Protein AF-0000000074547711 (afdb_homodimer)

Sequence (198 aa):
MSTSCTCIGCISPLQRCLSTQTDGEVRIANILREKFPSASSLKVTDISGGCGAMYEIHIESSEFQGKKTVQQHQLVNQALKEEIQGMHGLRIFTGVPDQMSTSCTCIGCISPLQRCLSTQTDGEVRIANILREKFPSASSLKVTDISGGCGAMYEIHIESSEFQGKKTVQQHQLVNQALKEEIQGMHGLRIFTGVPDQ

Solvent-accessible surface area (backbone atoms only — not comparable to full-atom values): 11719 Å² total; per-residue (Å²): 137,85,83,75,77,73,74,71,70,72,73,70,72,76,74,57,75,74,73,52,78,40,74,55,36,55,50,51,46,52,51,48,45,68,74,40,70,64,42,78,41,79,45,59,41,58,74,57,80,60,38,58,44,23,37,38,36,40,39,19,20,63,83,39,57,97,52,53,71,68,56,43,46,49,54,52,49,53,61,45,38,70,52,44,36,70,68,52,46,75,44,77,42,78,41,54,57,80,122,136,86,83,76,77,74,75,74,70,72,72,71,72,78,74,60,74,75,72,53,79,38,73,56,35,55,50,51,48,51,50,47,46,69,73,39,73,64,41,78,41,79,46,57,41,60,73,56,80,61,37,59,45,23,37,36,36,41,39,20,20,62,80,40,58,96,51,53,72,68,56,43,48,48,52,54,48,54,59,44,39,72,50,45,37,71,66,50,44,76,45,77,42,75,44,54,59,80,123

Radius of gyration: 23.69 Å; Cα contacts (8 Å, |Δi|>4): 302; chains: 2; bounding box: 40×65×76 Å

pLDDT: mean 76.66, std 22.73, range [27.42, 96.44]

Secondary structure (DSSP, 8-state):
----------------------HHHHHHHHHHHHH-TTEEEEEEEE-SSSSSSEEEEEEEEGGGTT--HHHHHHHHHHHHHHHHTTTSEEEEEEE----/----------------------HHHHHHHHHHHHH-TTEEEEEEEE-SSSSSSEEEEEEEEGGGTT--HHHHHHHHHHHHHHHHTTTSEEEEEEE----

Foldseek 3Di:
DDPPPPPPVVPPPPVQVPLPPAPLQVQLQVLCCVLAVQWPDWGKHDPPSRPNPDIDIDIHGPVCPPPDPVVVVVSSCVSCVVRVVPVDDDDDDDDDPPD/DDPPPPPPVVPPPPVQVPLPPAPLQVQLQVLCCVLAVQWPDWGKHDPPSRPNPDIDIDIHGPVCPPPDPVVVVVSSCVSCVVRVVPVDDDDDDDDDPPD

Structure (mmCIF, N/CA/C/O backbone):
data_AF-0000000074547711-model_v1
#
loop_
_entity.id
_entity.type
_entity.pdbx_description
1 polymer 'BolA-like protein 3'
#
loop_
_atom_site.group_PDB
_atom_site.id
_atom_site.type_symbol
_atom_site.label_atom_id
_atom_site.label_alt_id
_atom_site.label_comp_id
_atom_site.label_asym_id
_atom_site.label_entity_id
_atom_site.label_seq_id
_atom_site.pdbx_PDB_ins_code
_atom_site.Cartn_x
_atom_site.Cartn_y
_atom_site.Cartn_z
_atom_site.occupancy
_atom_site.B_iso_or_equiv
_atom_site.auth_seq_id
_atom_site.auth_comp_id
_atom_site.auth_asym_id
_atom_site.auth_atom_id
_atom_site.pdbx_PDB_model_num
ATOM 1 N N . MET A 1 1 ? -24.547 33.812 -49.406 1 27.58 1 MET A N 1
ATOM 2 C CA . MET A 1 1 ? -25.062 33.406 -48.094 1 27.58 1 MET A CA 1
ATOM 3 C C . MET A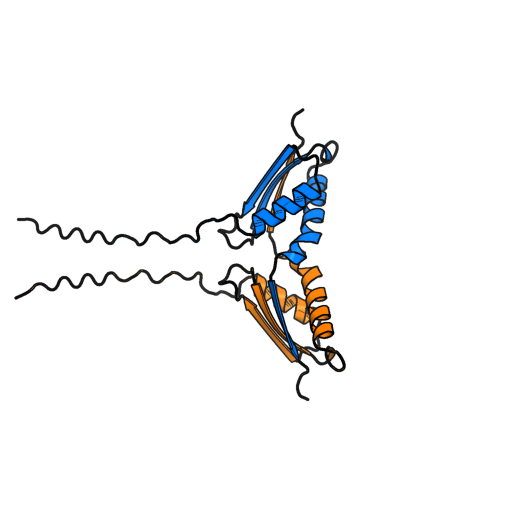 1 1 ? -24.297 32.188 -47.562 1 27.58 1 MET A C 1
ATOM 5 O O . MET A 1 1 ? -24.078 31.219 -48.25 1 27.58 1 MET A O 1
ATOM 9 N N . SER A 1 2 ? -23.375 32.531 -46.5 1 28.45 2 SER A N 1
ATOM 10 C CA . SER A 1 2 ? -22.188 32.031 -45.812 1 28.45 2 SER A CA 1
ATOM 11 C C . SER A 1 2 ? -22.531 30.844 -44.906 1 28.45 2 SER A C 1
ATOM 13 O O . SER A 1 2 ? -23.406 30.922 -44.062 1 28.45 2 SER A O 1
ATOM 15 N N . THR A 1 3 ? -22.656 29.641 -45.531 1 32.41 3 THR A N 1
ATOM 16 C CA . THR A 1 3 ? -22.969 28.328 -44.969 1 32.41 3 THR A CA 1
ATOM 17 C C . THR A 1 3 ? -21.938 27.938 -43.906 1 32.41 3 THR A C 1
ATOM 19 O O . THR A 1 3 ? -20.781 27.672 -44.219 1 32.41 3 THR A O 1
ATOM 22 N N . SER A 1 4 ? -21.938 28.766 -42.656 1 28.64 4 SER A N 1
ATOM 23 C CA . SER A 1 4 ? -21.031 28.672 -41.531 1 28.64 4 SER A CA 1
ATOM 24 C C . SER A 1 4 ? -21.156 27.312 -40.844 1 28.64 4 SER A C 1
ATOM 26 O O . SER A 1 4 ? -22.25 26.922 -40.438 1 28.64 4 SER A O 1
ATOM 28 N N . CYS A 1 5 ? -20.688 26.266 -41.531 1 32.41 5 CYS A N 1
ATOM 29 C CA . CYS A 1 5 ? -20.734 24.922 -40.969 1 32.41 5 CYS A CA 1
ATOM 30 C C . CYS A 1 5 ? -20.031 24.859 -39.625 1 32.41 5 CYS A C 1
ATOM 32 O O . CYS A 1 5 ? -18.828 25.125 -39.531 1 32.41 5 CYS A O 1
ATOM 34 N N . THR A 1 6 ? -20.547 25.531 -38.594 1 28.58 6 THR A N 1
ATOM 35 C CA . THR A 1 6 ? -19.953 25.547 -37.25 1 28.58 6 THR A CA 1
ATOM 36 C C . THR A 1 6 ? -19.859 24.141 -36.688 1 28.58 6 THR A C 1
ATOM 38 O O . THR A 1 6 ? -20.875 23.484 -36.469 1 28.58 6 THR A O 1
ATOM 41 N N . CYS A 1 7 ? -19.047 23.266 -37.375 1 29.86 7 CYS A N 1
ATOM 42 C CA . CYS A 1 7 ? -18.844 21.938 -36.812 1 29.86 7 CYS A CA 1
ATOM 43 C C . CYS A 1 7 ? -18.453 22.031 -35.344 1 29.86 7 CYS A C 1
ATOM 45 O O . CYS A 1 7 ? -17.453 22.641 -35 1 29.86 7 CYS A O 1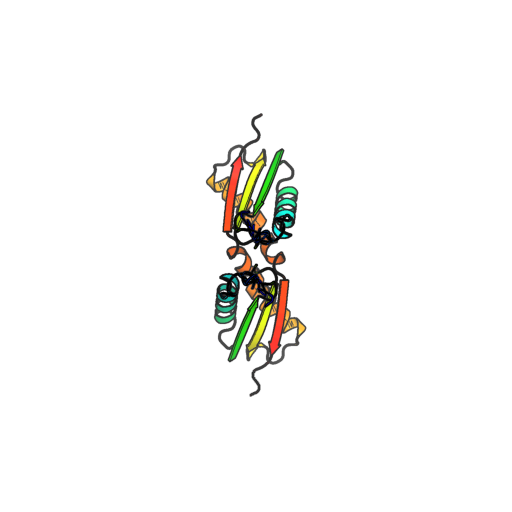
ATOM 47 N N . ILE A 1 8 ? -19.328 22.453 -34.469 1 36.5 8 ILE A N 1
ATOM 48 C CA . ILE A 1 8 ? -19.094 22.516 -33.031 1 36.5 8 ILE A CA 1
ATOM 49 C C . ILE A 1 8 ? -18.578 21.172 -32.531 1 36.5 8 ILE A C 1
ATOM 51 O O . ILE A 1 8 ? -19.297 20.172 -32.562 1 36.5 8 ILE A O 1
ATOM 55 N N . GLY A 1 9 ? -17.547 20.641 -33.156 1 33.72 9 GLY A N 1
ATOM 56 C CA . GLY A 1 9 ? -17.016 19.391 -32.594 1 33.72 9 GLY A CA 1
ATOM 57 C C . GLY A 1 9 ? -16.953 19.422 -31.078 1 33.72 9 GLY A C 1
ATOM 58 O O . GLY A 1 9 ? -16.266 20.25 -30.5 1 33.72 9 GLY A O 1
ATOM 59 N N . CYS A 1 10 ? -18.125 19.344 -30.469 1 35.12 10 CYS A N 1
ATOM 60 C CA . CYS A 1 10 ? -18.203 19.266 -29.016 1 35.12 10 CYS A CA 1
ATOM 61 C C . CYS A 1 10 ? -17.125 18.328 -28.469 1 35.12 10 CYS A C 1
ATOM 63 O O . CYS A 1 10 ? -17.016 17.172 -28.891 1 35.12 10 CYS A O 1
ATOM 65 N N . ILE A 1 11 ? -15.812 18.797 -28.375 1 38.38 11 ILE A N 1
ATOM 66 C CA . ILE A 1 11 ? -14.75 18.141 -27.625 1 38.38 11 ILE A CA 1
ATOM 67 C C . ILE A 1 11 ? -15.344 17.438 -26.406 1 38.38 11 ILE A C 1
ATOM 69 O O . ILE A 1 11 ? -16.141 18.016 -25.656 1 38.38 11 ILE A O 1
ATOM 73 N N . SER A 1 12 ? -15.867 16.203 -26.625 1 36.19 12 SER A N 1
ATOM 74 C CA . SER A 1 12 ? -16.234 15.344 -25.5 1 36.19 12 SER A CA 1
ATOM 75 C C . SER A 1 12 ? -15.383 15.641 -24.266 1 36.19 12 SER A C 1
ATOM 77 O O . SER A 1 12 ? -14.172 15.836 -24.391 1 36.19 12 SER A O 1
ATOM 79 N N . PRO A 1 13 ? -15.938 16.469 -23.344 1 36.88 13 PRO A N 1
ATOM 80 C CA . PRO A 1 13 ? -15.242 16.688 -22.062 1 36.88 13 PRO A CA 1
ATOM 81 C C . PRO A 1 13 ? -14.477 15.445 -21.594 1 36.88 13 PRO A C 1
ATOM 83 O O . PRO A 1 13 ? -14.828 14.32 -21.969 1 36.88 13 PRO A O 1
ATOM 86 N N . LEU A 1 14 ? -13.117 15.445 -21.797 1 38.56 14 LEU A N 1
ATOM 87 C CA . LEU A 1 14 ? -12.211 14.609 -21.031 1 38.56 14 LEU A CA 1
ATOM 88 C C . LEU A 1 14 ? -12.867 14.133 -19.734 1 38.56 14 LEU A C 1
ATOM 90 O O . LEU A 1 14 ? -13.289 14.953 -18.922 1 38.56 14 LEU A O 1
ATOM 94 N N . GLN A 1 15 ? -13.797 13.203 -19.797 1 35.09 15 GLN A N 1
ATOM 95 C CA . GLN A 1 15 ? -14.312 12.469 -18.641 1 35.09 15 GLN A CA 1
ATOM 96 C C . GLN A 1 15 ? -13.234 12.297 -17.578 1 35.09 15 GLN A C 1
ATOM 98 O O . GLN A 1 15 ? -12.312 11.492 -17.734 1 35.09 15 GLN A O 1
ATOM 103 N N . ARG A 1 16 ? -12.539 13.266 -17.422 1 37.88 16 ARG A N 1
ATOM 104 C CA . ARG A 1 16 ? -11.695 13.156 -16.234 1 37.88 16 ARG A CA 1
ATOM 105 C C . ARG A 1 16 ? -12.359 12.297 -15.172 1 37.88 16 ARG A C 1
ATOM 107 O O . ARG A 1 16 ? -13.555 12.422 -14.922 1 37.88 16 ARG A O 1
ATOM 114 N N . CYS A 1 17 ? -12 11.117 -15.023 1 42.41 17 CYS A N 1
ATOM 115 C CA . CYS A 1 17 ? -12.359 10.336 -13.844 1 42.41 17 CYS A CA 1
ATOM 116 C C . CYS A 1 17 ? -12.695 11.242 -12.664 1 42.41 17 CYS A C 1
ATOM 118 O O . CYS A 1 17 ? -11.984 12.211 -12.406 1 42.41 17 CYS A O 1
ATOM 120 N N . LEU A 1 18 ? -13.93 11.828 -12.492 1 41.12 18 LEU A N 1
ATOM 121 C CA . LEU A 1 18 ? -14.422 12.492 -11.289 1 41.12 18 LEU A CA 1
ATOM 122 C C . LEU A 1 18 ? -13.477 12.258 -10.117 1 41.12 18 LEU A C 1
ATOM 124 O O . LEU A 1 18 ? -13.055 11.117 -9.867 1 41.12 18 LEU A O 1
ATOM 128 N N . SER A 1 19 ? -12.602 13.125 -9.805 1 45.94 19 SER A N 1
ATOM 129 C CA . SER A 1 19 ? -11.648 13.289 -8.719 1 45.94 19 SER A CA 1
ATOM 130 C C . SER A 1 19 ? -12.195 12.719 -7.41 1 45.94 19 SER A C 1
ATOM 132 O O . SER A 1 19 ? -12.938 13.398 -6.695 1 45.94 19 SER A O 1
ATOM 134 N N . THR A 1 20 ? -13.266 11.992 -7.508 1 48.28 20 THR A N 1
ATOM 135 C CA . THR A 1 20 ? -13.766 11.508 -6.223 1 48.28 20 THR A CA 1
ATOM 136 C C . THR A 1 20 ? -12.609 11.102 -5.316 1 48.28 20 THR A C 1
ATOM 138 O O . THR A 1 20 ? -11.555 10.672 -5.797 1 48.28 20 THR A O 1
ATOM 141 N N . GLN A 1 21 ? -12.734 11.859 -4.262 1 54.44 21 GLN A N 1
ATOM 142 C CA . GLN A 1 21 ? -11.844 11.414 -3.195 1 54.44 21 GLN A CA 1
ATOM 143 C C . GLN A 1 21 ? -11.547 9.922 -3.32 1 54.44 21 GLN A C 1
ATOM 145 O O . GLN A 1 21 ? -12.461 9.094 -3.297 1 54.44 21 GLN A O 1
ATOM 150 N N . THR A 1 22 ? -10.453 9.68 -3.807 1 61.97 22 THR A N 1
ATOM 151 C CA . THR A 1 22 ? -10.07 8.289 -4.02 1 61.97 22 THR A CA 1
ATOM 152 C C . THR A 1 22 ? -10.195 7.492 -2.723 1 61.97 22 THR A C 1
ATOM 154 O O . THR A 1 22 ? -10.148 8.062 -1.63 1 61.97 22 THR A O 1
ATOM 157 N N . ASP A 1 23 ? -10.797 6.398 -2.627 1 72.19 23 ASP A N 1
ATOM 158 C CA . ASP A 1 23 ? -10.922 5.504 -1.481 1 72.19 23 ASP A CA 1
ATOM 159 C C . ASP A 1 23 ? -9.656 5.52 -0.63 1 72.19 23 ASP A C 1
ATOM 161 O O . ASP A 1 23 ? -9.727 5.484 0.6 1 72.19 23 ASP A O 1
ATOM 165 N N . GLY A 1 24 ? -8.602 6.004 -1.328 1 79.94 24 GLY A N 1
ATOM 166 C CA . GLY A 1 24 ? -7.344 6.059 -0.599 1 79.94 24 GLY A CA 1
ATOM 167 C C . GLY A 1 24 ? -7.227 7.281 0.294 1 79.94 24 GLY A C 1
ATOM 168 O O . GLY A 1 24 ? -6.734 7.188 1.421 1 79.94 24 GLY A O 1
ATOM 169 N N . GLU A 1 25 ? -7.785 8.367 -0.146 1 85.75 25 GLU A N 1
ATOM 170 C CA . GLU A 1 25 ? -7.742 9.594 0.645 1 85.75 25 GLU A CA 1
ATOM 171 C C . GLU A 1 25 ? -8.523 9.438 1.947 1 85.75 25 GLU A C 1
ATOM 173 O O . GLU A 1 25 ? -8.047 9.836 3.012 1 85.75 25 GLU A O 1
ATOM 178 N N . VAL A 1 26 ? -9.633 8.836 1.796 1 85.19 26 VAL A N 1
ATOM 179 C CA . VAL A 1 26 ? -10.516 8.664 2.941 1 85.19 26 VAL A CA 1
ATOM 180 C C . VAL A 1 26 ? -9.875 7.703 3.947 1 85.19 26 VAL A C 1
ATOM 182 O O . VAL A 1 26 ? -9.898 7.953 5.152 1 85.19 26 VAL A O 1
ATOM 185 N N . ARG A 1 27 ? -9.273 6.707 3.443 1 86.12 27 ARG A N 1
ATOM 186 C CA . ARG A 1 27 ? -8.641 5.715 4.309 1 86.12 27 ARG A CA 1
ATOM 187 C C . ARG A 1 27 ? -7.473 6.32 5.074 1 86.12 27 ARG A C 1
ATOM 189 O O . ARG A 1 27 ? -7.359 6.145 6.289 1 86.12 27 ARG A O 1
ATOM 196 N N . ILE A 1 28 ? -6.703 7.086 4.336 1 89.12 28 ILE A N 1
ATOM 197 C CA . ILE A 1 28 ? -5.535 7.707 4.953 1 89.12 28 ILE A CA 1
ATOM 198 C C . ILE A 1 28 ? -5.984 8.711 6.016 1 89.12 28 ILE A C 1
ATOM 200 O O . ILE A 1 28 ? -5.41 8.766 7.105 1 89.12 28 ILE A O 1
ATOM 204 N N . ALA A 1 29 ? -6.973 9.438 5.684 1 91.06 29 ALA A N 1
ATOM 205 C CA . ALA A 1 29 ? -7.492 10.422 6.633 1 91.06 29 ALA A CA 1
ATOM 206 C C . ALA A 1 29 ? -7.988 9.742 7.906 1 91.06 29 ALA A C 1
ATOM 208 O O . ALA A 1 29 ? -7.715 10.211 9.016 1 91.06 29 ALA A O 1
ATOM 209 N N . ASN A 1 30 ? -8.641 8.609 7.77 1 90.69 30 ASN A N 1
ATOM 210 C CA . ASN A 1 30 ? -9.172 7.875 8.914 1 90.69 30 ASN A CA 1
ATOM 211 C C . ASN A 1 30 ? -8.055 7.332 9.797 1 90.69 30 ASN A C 1
ATOM 213 O O . ASN A 1 30 ? -8.125 7.414 11.023 1 90.69 30 ASN A O 1
ATOM 217 N N . ILE A 1 31 ? -7.062 6.887 9.141 1 90.31 31 ILE A N 1
ATOM 218 C CA . ILE A 1 31 ? -5.922 6.336 9.859 1 90.31 31 ILE A CA 1
ATOM 219 C C . ILE A 1 31 ? -5.238 7.434 10.672 1 90.31 31 ILE A C 1
ATOM 221 O O . ILE A 1 31 ? -4.961 7.254 11.859 1 90.31 31 ILE A O 1
ATOM 225 N N . LEU A 1 32 ? -4.988 8.555 10.07 1 93.5 32 LEU A N 1
ATOM 226 C CA . LEU A 1 32 ? -4.297 9.656 10.742 1 93.5 32 LEU A CA 1
ATOM 227 C C . LEU A 1 32 ? -5.148 10.234 11.867 1 93.5 32 LEU A C 1
ATOM 229 O O . LEU A 1 32 ? -4.625 10.625 12.914 1 93.5 32 LEU A O 1
ATOM 233 N N . ARG A 1 33 ? -6.461 10.234 11.664 1 92.56 33 ARG A N 1
ATOM 234 C CA . ARG A 1 33 ? -7.367 10.727 12.695 1 92.56 33 ARG A CA 1
ATOM 235 C C . ARG A 1 33 ? -7.34 9.828 13.922 1 92.56 33 ARG A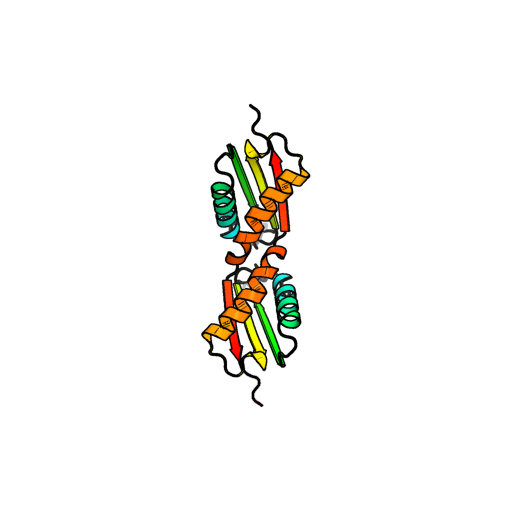 C 1
ATOM 237 O O . ARG A 1 33 ? -7.422 10.305 15.055 1 92.56 33 ARG A O 1
ATOM 244 N N . GLU A 1 34 ? -7.203 8.562 13.641 1 93 34 GLU A N 1
ATOM 245 C CA . GLU A 1 34 ? -7.145 7.598 14.734 1 93 34 GLU A CA 1
ATOM 246 C C . GLU A 1 34 ? -5.809 7.668 15.469 1 93 34 GLU A C 1
ATOM 248 O O . GLU A 1 34 ? -5.762 7.582 16.703 1 93 34 GLU A O 1
ATOM 253 N N . LYS A 1 35 ? -4.77 7.898 14.742 1 92.25 35 LYS A N 1
ATOM 254 C CA . LYS A 1 35 ? -3.424 7.934 15.305 1 92.25 35 LYS A CA 1
ATOM 255 C C . LYS A 1 35 ? -3.146 9.266 15.992 1 92.25 35 LYS A C 1
ATOM 257 O O . LYS A 1 35 ? -2.426 9.32 16.984 1 92.25 35 LYS A O 1
ATOM 262 N N . PHE A 1 36 ? -3.654 10.266 15.352 1 94.44 36 PHE A N 1
ATOM 263 C CA . PHE A 1 36 ? -3.471 11.602 15.906 1 94.44 36 PHE A CA 1
ATOM 264 C C . PHE A 1 36 ? -4.812 12.211 16.297 1 94.44 36 PHE A C 1
ATOM 266 O O . PHE A 1 36 ? -5.312 13.102 15.617 1 94.44 36 PHE A O 1
ATOM 273 N N . PRO A 1 37 ? -5.32 11.828 17.438 1 92.12 37 PRO A N 1
ATOM 274 C CA . PRO A 1 37 ? -6.625 12.344 17.859 1 92.12 37 PRO A CA 1
ATOM 275 C C . PRO A 1 37 ? -6.574 13.812 18.266 1 92.12 37 PRO A C 1
ATOM 277 O O . PRO A 1 37 ? -7.605 14.492 18.25 1 92.12 37 PRO A O 1
ATOM 280 N N . SER A 1 38 ? -5.43 14.258 18.469 1 91.94 38 SER A N 1
ATOM 281 C CA . SER A 1 38 ? -5.285 15.641 18.891 1 91.94 38 SER A CA 1
ATOM 282 C C . SER A 1 38 ? -5.012 16.562 17.703 1 91.94 38 SER A C 1
ATOM 284 O O . SER A 1 38 ? -4.719 17.75 17.891 1 91.94 38 SER A O 1
ATOM 286 N N . ALA A 1 39 ? -5.129 16.062 16.625 1 93.94 39 ALA A N 1
ATOM 287 C CA . ALA A 1 39 ? -4.863 16.875 15.438 1 93.94 39 ALA A CA 1
ATOM 288 C C . ALA A 1 39 ? -5.941 17.938 15.234 1 93.94 39 ALA A C 1
ATOM 290 O O . ALA A 1 39 ? -7.137 17.625 15.289 1 93.94 39 ALA A O 1
ATOM 291 N N . SER A 1 40 ? -5.562 19.125 15.055 1 93.19 40 SER A N 1
ATOM 292 C CA . SER A 1 40 ? -6.492 20.234 14.867 1 93.19 40 SER A CA 1
ATOM 293 C C . SER A 1 40 ? -6.914 20.359 13.406 1 93.19 40 SER A C 1
ATOM 295 O O . SER A 1 40 ? -8.008 20.859 13.109 1 93.19 40 SER A O 1
ATOM 297 N N . SER A 1 41 ? -6.004 19.953 12.578 1 94.69 41 SER A N 1
ATOM 298 C CA . SER A 1 41 ? -6.27 20.016 11.141 1 94.69 41 SER A CA 1
ATOM 299 C C . SER A 1 41 ? -5.676 18.812 10.414 1 94.69 41 SER A C 1
ATOM 301 O O . SER A 1 41 ? -4.57 18.375 10.734 1 94.69 41 SER A O 1
ATOM 303 N N . LEU A 1 42 ? -6.477 18.266 9.445 1 95.19 42 LEU A N 1
ATOM 304 C CA . LEU A 1 42 ? -6.023 17.141 8.648 1 95.19 42 LEU A CA 1
ATOM 305 C C . LEU A 1 42 ? -6.574 17.219 7.227 1 95.19 42 LEU A C 1
ATOM 307 O O . LEU A 1 42 ? -7.789 17.359 7.035 1 95.19 42 LEU A O 1
ATOM 311 N N . LYS A 1 43 ? -5.68 17.297 6.273 1 94.75 43 LYS A N 1
ATOM 312 C CA . LYS A 1 43 ? -6.074 17.312 4.867 1 94.75 43 LYS A CA 1
ATOM 313 C C . LYS A 1 43 ? -5.25 16.312 4.059 1 94.75 43 LYS A C 1
ATOM 315 O O . LYS A 1 43 ? -4.02 16.344 4.102 1 94.75 43 LYS A O 1
ATOM 320 N N . VAL A 1 44 ? -5.957 15.414 3.365 1 93.56 44 VAL A N 1
ATOM 321 C CA . VAL A 1 44 ? -5.309 14.43 2.5 1 93.56 44 VAL A CA 1
ATOM 322 C C . VAL A 1 44 ? -5.758 14.633 1.056 1 93.56 44 VAL A C 1
ATOM 324 O O . VAL A 1 44 ? -6.957 14.711 0.778 1 93.56 44 VAL A O 1
ATOM 327 N N . THR A 1 45 ? -4.812 14.781 0.156 1 92.19 45 THR A N 1
ATOM 328 C CA . THR A 1 45 ? -5.121 15 -1.253 1 92.19 45 THR A CA 1
ATOM 329 C C . THR A 1 45 ? -4.297 14.07 -2.139 1 92.19 45 THR A C 1
ATOM 331 O O . THR A 1 45 ? -3.078 13.969 -1.978 1 92.19 45 THR A O 1
ATOM 334 N N . ASP A 1 46 ? -5.008 13.398 -3.023 1 86 46 ASP A N 1
ATOM 335 C CA . ASP A 1 46 ? -4.297 12.594 -4.008 1 86 46 ASP A CA 1
ATOM 336 C C . ASP A 1 46 ? -3.721 13.461 -5.121 1 86 46 ASP A C 1
ATOM 338 O O . ASP A 1 46 ? -4.465 14.109 -5.855 1 86 46 ASP A O 1
ATOM 342 N N . ILE A 1 47 ? -2.49 13.469 -5.262 1 86.5 47 ILE A N 1
ATOM 343 C CA . ILE A 1 47 ? -1.884 14.391 -6.215 1 86.5 47 ILE A CA 1
ATOM 344 C C . ILE A 1 47 ? -1.347 13.609 -7.414 1 86.5 47 ILE A C 1
ATOM 346 O O . ILE A 1 47 ? -0.562 14.141 -8.203 1 86.5 47 ILE A O 1
ATOM 350 N N . SER A 1 48 ? -1.617 12.336 -7.504 1 79.12 48 SER A N 1
ATOM 351 C CA . SER A 1 48 ? -1.186 11.523 -8.641 1 79.12 48 SER A CA 1
ATOM 352 C C . SER A 1 48 ? -2.18 11.617 -9.789 1 79.12 48 SER A C 1
ATOM 354 O O . SER A 1 48 ? -1.885 11.18 -10.906 1 79.12 48 SER A O 1
ATOM 356 N N . GLY A 1 49 ? -3.318 12.203 -9.656 1 72.69 49 GLY A N 1
ATOM 357 C CA . GLY A 1 49 ? -4.32 12.281 -10.703 1 72.69 49 GLY A CA 1
ATOM 358 C C . GLY A 1 49 ? -5.441 11.266 -10.531 1 72.69 49 GLY A C 1
ATOM 359 O O . GLY A 1 49 ? -6.078 10.867 -11.508 1 72.69 49 GLY A O 1
ATOM 360 N N . GLY A 1 50 ? -5.559 10.719 -9.32 1 69.62 50 GLY A N 1
ATOM 361 C CA . GLY A 1 50 ? -6.707 9.875 -9.016 1 69.62 50 GLY A CA 1
ATOM 362 C C . GLY A 1 50 ? -6.348 8.414 -8.844 1 69.62 50 GLY A C 1
ATOM 363 O O . GLY A 1 50 ? -7.223 7.582 -8.578 1 69.62 50 GLY A O 1
ATOM 364 N N . CYS A 1 51 ? -5.133 8 -9.016 1 67.56 51 CYS A N 1
ATOM 365 C CA . CYS A 1 51 ? -4.766 6.59 -8.945 1 67.56 51 CYS A CA 1
ATOM 366 C C . CYS A 1 51 ? -4.254 6.23 -7.559 1 67.56 51 CYS A C 1
ATOM 368 O O . CYS A 1 51 ? -4.168 5.051 -7.211 1 67.56 51 CYS A O 1
ATOM 370 N N . GLY A 1 52 ? -4.098 7.219 -6.812 1 75.94 52 GLY A N 1
ATOM 371 C CA . GLY A 1 52 ? -3.686 6.945 -5.445 1 75.94 52 GLY A CA 1
ATOM 372 C C . GLY A 1 52 ? -2.219 6.574 -5.328 1 75.94 52 GLY A C 1
ATOM 373 O O . GLY A 1 52 ? -1.838 5.805 -4.441 1 75.94 52 GLY A O 1
ATOM 374 N N . ALA A 1 53 ? -1.41 7.047 -6.199 1 75.94 53 ALA A N 1
ATOM 375 C CA . ALA A 1 53 ? 0.017 6.734 -6.176 1 75.94 53 ALA A CA 1
ATOM 376 C C . ALA A 1 53 ? 0.775 7.703 -5.273 1 75.94 53 ALA A C 1
ATOM 378 O O . ALA A 1 53 ? 1.821 7.359 -4.719 1 75.94 53 ALA A O 1
ATOM 379 N N . MET A 1 54 ? 0.264 8.797 -5.191 1 84.88 54 MET A N 1
ATOM 380 C CA . MET A 1 54 ? 0.905 9.844 -4.406 1 84.88 54 MET A CA 1
ATOM 381 C C . MET A 1 54 ? -0.13 10.648 -3.619 1 84.88 54 MET A C 1
ATOM 383 O O . MET A 1 54 ? -1.116 11.117 -4.188 1 84.88 54 MET A O 1
ATOM 387 N N . TYR A 1 55 ? 0.163 10.789 -2.305 1 90.31 55 TYR A N 1
ATOM 388 C CA . TYR A 1 55 ? -0.757 11.523 -1.448 1 90.31 55 TYR A CA 1
ATOM 389 C C . TYR A 1 55 ? -0.049 12.688 -0.759 1 90.31 55 TYR A C 1
ATOM 391 O O . TYR A 1 55 ? 1.103 12.555 -0.338 1 90.31 55 TYR A O 1
ATOM 399 N N . GLU A 1 56 ? -0.733 13.781 -0.773 1 93.56 56 GLU A N 1
ATOM 400 C CA . GLU A 1 56 ? -0.287 14.945 -0.011 1 93.56 56 GLU A CA 1
ATOM 401 C C . GLU A 1 56 ? -1.088 15.102 1.278 1 93.56 56 GLU A C 1
ATOM 403 O O . GLU A 1 56 ? -2.312 15.234 1.243 1 93.56 56 GLU A O 1
ATOM 408 N N . ILE A 1 57 ? -0.292 15.102 2.424 1 95.12 57 ILE A N 1
ATOM 409 C CA . ILE A 1 57 ? -0.943 15.109 3.729 1 95.12 57 ILE A CA 1
ATOM 410 C C . ILE A 1 57 ? -0.542 16.359 4.5 1 95.12 57 ILE A C 1
ATOM 412 O O . ILE A 1 57 ? 0.647 16.656 4.648 1 95.12 57 ILE A O 1
ATOM 416 N N . HIS A 1 58 ? -1.548 17.125 4.836 1 96.44 58 HIS A N 1
ATOM 417 C CA . HIS A 1 58 ? -1.374 18.25 5.742 1 96.44 58 HIS A CA 1
ATOM 418 C C . HIS A 1 58 ? -1.997 17.969 7.105 1 96.44 58 HIS A C 1
ATOM 420 O O . HIS A 1 58 ? -3.209 17.766 7.207 1 96.44 58 HIS A O 1
ATOM 426 N N . ILE A 1 59 ? -1.083 17.953 8.125 1 96.19 59 ILE A N 1
ATOM 427 C CA . ILE A 1 59 ? -1.599 17.625 9.445 1 96.19 59 ILE A CA 1
ATOM 428 C C . ILE A 1 59 ? -1.012 18.578 10.477 1 96.19 59 ILE A C 1
ATOM 430 O O . ILE A 1 59 ? 0.184 18.891 10.445 1 96.19 59 ILE A O 1
ATOM 434 N N . GLU A 1 60 ? -1.923 19.156 11.289 1 95.94 60 GLU A N 1
ATOM 435 C CA . GLU A 1 60 ? -1.539 19.969 12.445 1 95.94 60 GLU A CA 1
ATOM 436 C C . GLU A 1 60 ? -1.964 19.297 13.75 1 95.94 60 GLU A C 1
ATOM 438 O O . GLU A 1 60 ? -3.146 19.016 13.953 1 95.94 60 GLU A O 1
ATOM 443 N N . SER A 1 61 ? -0.953 19.047 14.578 1 95.31 61 SER A N 1
ATOM 444 C CA . SER A 1 61 ? -1.266 18.359 15.828 1 95.31 61 SER A CA 1
ATOM 445 C C . SER A 1 61 ? -0.387 18.859 16.969 1 95.31 61 SER A C 1
ATOM 447 O O . SER A 1 61 ? 0.753 19.266 16.75 1 95.31 61 SER A O 1
ATOM 449 N N . SER A 1 62 ? -0.958 18.859 18.141 1 93.88 62 SER A N 1
ATOM 450 C CA . SER A 1 62 ? -0.207 19.266 19.328 1 93.88 62 SER A CA 1
ATOM 451 C C . SER A 1 62 ? 0.874 18.25 19.656 1 93.88 62 SER A C 1
ATOM 453 O O . SER A 1 62 ? 1.843 18.562 20.359 1 93.88 62 SER A O 1
ATOM 455 N N . GLU A 1 63 ? 0.707 17.078 19.047 1 92.69 63 GLU A N 1
ATOM 456 C CA . GLU A 1 63 ? 1.68 16.016 19.297 1 92.69 63 GLU A CA 1
ATOM 457 C C . GLU A 1 63 ? 3.023 16.344 18.656 1 92.69 63 GLU A C 1
ATOM 459 O O . GLU A 1 63 ? 4.051 15.773 19.016 1 92.69 63 GLU A O 1
ATOM 464 N N . PHE A 1 64 ? 3.021 17.219 17.766 1 95.06 64 PHE A N 1
ATOM 465 C CA . PHE A 1 64 ? 4.238 17.578 17.047 1 95.06 64 PHE A CA 1
ATOM 466 C C . PHE A 1 64 ? 5.02 18.641 17.797 1 95.06 64 PHE A C 1
ATOM 468 O O . PHE A 1 64 ? 6.133 19 17.406 1 95.06 64 PHE A O 1
ATOM 475 N N . GLN A 1 65 ? 4.359 19.062 18.922 1 93.56 65 GLN A N 1
ATOM 476 C CA . GLN A 1 65 ? 5.047 20.078 19.719 1 93.56 65 GLN A CA 1
ATOM 477 C C . GLN A 1 65 ? 6.367 19.547 20.266 1 93.56 65 GLN A C 1
ATOM 479 O O . GLN A 1 65 ? 6.41 18.469 20.844 1 93.56 65 GLN A O 1
ATOM 484 N N . GLY A 1 66 ? 7.426 20.328 20.125 1 94.06 66 GLY A N 1
ATOM 485 C CA . GLY A 1 66 ? 8.727 19.922 20.656 1 94.06 66 GLY A CA 1
ATOM 486 C C . GLY A 1 66 ? 9.461 18.969 19.734 1 94.06 66 GLY A C 1
ATOM 487 O O . GLY A 1 66 ? 10.57 18.531 20.031 1 94.06 66 GLY A O 1
ATOM 488 N N . LYS A 1 67 ? 8.836 18.562 18.672 1 94.31 67 LYS A N 1
ATOM 489 C CA . LYS A 1 67 ? 9.484 17.656 17.734 1 94.31 67 LYS A CA 1
ATOM 490 C C . LYS A 1 67 ? 9.977 18.406 16.5 1 94.31 67 LYS A C 1
ATOM 492 O O . LYS A 1 67 ? 9.391 19.422 16.109 1 94.31 67 LYS A O 1
ATOM 497 N N . LYS A 1 68 ? 11.008 17.891 16 1 95.44 68 LYS A N 1
ATOM 498 C CA . LYS A 1 68 ? 11.516 18.438 14.742 1 95.44 68 LYS A CA 1
ATOM 499 C C . LYS A 1 68 ? 10.68 17.953 13.562 1 95.44 6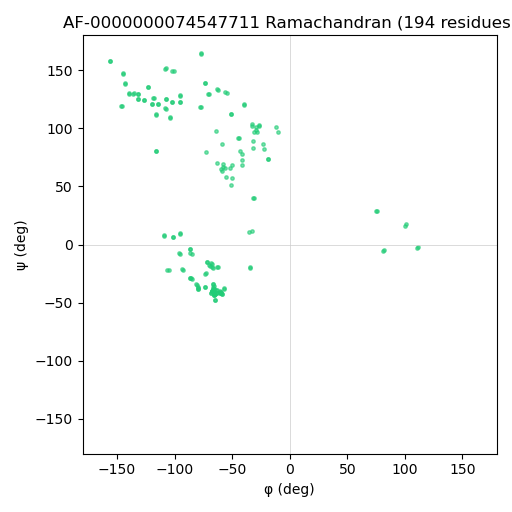8 LYS A C 1
ATOM 501 O O . LYS A 1 68 ? 9.922 16.984 13.68 1 95.44 68 LYS A O 1
ATOM 506 N N . THR A 1 69 ? 10.867 18.641 12.438 1 95.25 69 THR A N 1
ATOM 507 C CA . THR A 1 69 ? 10.086 18.328 11.25 1 95.25 69 THR A CA 1
ATOM 508 C C . THR A 1 69 ? 10.297 16.891 10.82 1 95.25 69 THR A C 1
ATOM 510 O O . THR A 1 69 ? 9.336 16.172 10.523 1 95.25 69 THR A O 1
ATOM 513 N N . VAL A 1 70 ? 11.516 16.422 10.852 1 96.38 70 VAL A N 1
ATOM 514 C CA . VAL A 1 70 ? 11.859 15.07 10.406 1 96.38 70 VAL A CA 1
ATOM 515 C C . VAL A 1 70 ? 11.172 14.039 11.297 1 96.38 70 VAL A C 1
ATOM 517 O O . VAL A 1 70 ? 10.664 13.031 10.805 1 96.38 70 VAL A O 1
ATOM 520 N N . GLN A 1 71 ? 11.164 14.289 12.531 1 95.88 71 GLN A N 1
ATOM 521 C CA . GLN A 1 71 ? 10.539 13.375 13.484 1 95.88 71 GLN A CA 1
ATOM 522 C C . GLN A 1 71 ? 9.023 13.336 13.289 1 95.88 71 GLN A C 1
ATOM 524 O O . GLN A 1 71 ? 8.406 12.273 13.391 1 95.88 71 GLN A O 1
ATOM 529 N N . GLN A 1 72 ? 8.469 14.555 13.023 1 95.44 72 GLN A N 1
ATOM 530 C CA . GLN A 1 72 ? 7.043 14.625 12.742 1 95.44 72 GLN A CA 1
ATOM 531 C C . GLN A 1 72 ? 6.684 13.789 11.516 1 95.44 72 GLN A C 1
ATOM 533 O O . GLN A 1 72 ? 5.727 13.008 11.555 1 95.44 72 GLN A O 1
ATOM 538 N N . HIS A 1 73 ? 7.555 13.883 10.523 1 95.44 73 HIS A N 1
ATOM 539 C CA . HIS A 1 73 ? 7.355 13.109 9.305 1 95.44 73 HIS A CA 1
ATOM 540 C C . HIS A 1 73 ? 7.477 11.609 9.57 1 95.44 73 HIS A C 1
ATOM 542 O O . HIS A 1 73 ? 6.703 10.812 9.031 1 95.44 73 HIS A O 1
ATOM 548 N N . GLN A 1 74 ? 8.344 11.312 10.375 1 94.31 74 GLN A N 1
ATOM 549 C CA . GLN A 1 74 ? 8.57 9.906 10.695 1 94.31 74 GLN A CA 1
ATOM 550 C C . GLN A 1 74 ? 7.371 9.305 11.422 1 94.31 74 GLN A C 1
ATOM 552 O O . GLN A 1 74 ? 6.98 8.164 11.156 1 94.31 74 GLN A O 1
ATOM 557 N N . LEU A 1 75 ? 6.766 10.094 12.305 1 93.44 75 LEU A N 1
ATOM 558 C CA . LEU A 1 75 ? 5.594 9.641 13.047 1 93.44 75 LEU A CA 1
ATOM 559 C C . LEU A 1 75 ? 4.41 9.406 12.117 1 93.44 75 LEU A C 1
ATOM 561 O O . LEU A 1 75 ? 3.729 8.383 12.211 1 93.44 75 LEU A O 1
ATOM 565 N N . VAL A 1 76 ? 4.258 10.305 11.25 1 93.88 76 VAL A N 1
ATOM 566 C CA . VAL A 1 76 ? 3.16 10.203 10.297 1 93.88 76 VAL A CA 1
ATOM 567 C C . VAL A 1 76 ? 3.408 9.039 9.336 1 93.88 76 VAL A C 1
ATOM 569 O O . VAL A 1 76 ? 2.508 8.242 9.078 1 93.88 76 VAL A O 1
ATOM 572 N N . ASN A 1 77 ? 4.629 8.875 8.867 1 92.25 77 ASN A N 1
ATOM 573 C CA . ASN A 1 77 ? 5.004 7.785 7.98 1 92.25 77 ASN A CA 1
ATOM 574 C C . ASN A 1 77 ? 4.777 6.426 8.633 1 92.25 77 ASN A C 1
ATOM 576 O O . ASN A 1 77 ? 4.273 5.5 7.996 1 92.25 77 ASN A O 1
ATOM 580 N N . GLN A 1 78 ? 5.121 6.383 9.852 1 89.81 78 GLN A N 1
ATOM 581 C CA . GLN A 1 78 ? 4.961 5.125 10.57 1 89.81 78 GLN A CA 1
ATOM 582 C C . GLN A 1 78 ? 3.484 4.766 10.727 1 89.81 78 GLN A C 1
ATOM 584 O O . GLN A 1 78 ? 3.102 3.604 10.57 1 89.81 78 GLN A O 1
ATOM 589 N N . ALA A 1 79 ? 2.707 5.73 10.992 1 89.5 79 ALA A N 1
ATOM 590 C CA . ALA A 1 79 ? 1.27 5.523 11.141 1 89.5 79 ALA A CA 1
ATOM 591 C C . ALA A 1 79 ? 0.645 5.039 9.836 1 89.5 79 ALA A C 1
ATOM 593 O O . ALA A 1 79 ? -0.231 4.172 9.844 1 89.5 79 ALA A O 1
ATOM 594 N N . LEU A 1 80 ? 1.095 5.57 8.766 1 89.38 80 LEU A N 1
ATOM 595 C CA . LEU A 1 80 ? 0.529 5.254 7.461 1 89.38 80 LEU A CA 1
ATOM 596 C C . LEU A 1 80 ? 1.07 3.926 6.941 1 89.38 80 LEU A C 1
ATOM 598 O O . LEU A 1 80 ? 0.337 3.152 6.32 1 89.38 80 LEU A O 1
ATOM 602 N N . LYS A 1 81 ? 2.365 3.609 7.188 1 83.56 81 LYS A N 1
ATOM 603 C CA . LYS A 1 81 ? 3.008 2.383 6.727 1 83.56 81 LYS A CA 1
ATOM 604 C C . LYS A 1 81 ? 2.258 1.148 7.219 1 83.56 81 LYS A C 1
ATOM 606 O O . LYS A 1 81 ? 2.066 0.19 6.469 1 83.56 81 LYS A O 1
ATOM 611 N N . GLU A 1 82 ? 1.791 1.205 8.359 1 77.62 82 GLU A N 1
ATOM 612 C CA . GLU A 1 82 ? 1.105 0.075 8.977 1 77.62 82 GLU A CA 1
ATOM 613 C C . GLU A 1 82 ? -0.276 -0.136 8.367 1 77.62 82 GLU A C 1
ATOM 615 O O . GLU A 1 82 ? -0.754 -1.27 8.281 1 77.62 82 GLU A O 1
ATOM 620 N N . GLU A 1 83 ? -0.786 0.917 7.852 1 76.12 83 GLU A N 1
ATOM 621 C CA . GLU A 1 83 ? -2.174 0.818 7.406 1 76.12 83 GLU A CA 1
ATOM 622 C C . GLU A 1 83 ? -2.26 0.734 5.887 1 76.12 83 GLU A C 1
ATOM 624 O O . GLU A 1 83 ? -3.252 0.246 5.34 1 76.12 83 GLU A O 1
ATOM 629 N N . ILE A 1 84 ? -1.361 1.139 5.156 1 75.81 84 ILE A N 1
ATOM 630 C CA . ILE A 1 84 ? -1.376 1.166 3.699 1 75.81 84 ILE A CA 1
ATOM 631 C C . ILE A 1 84 ? -1.382 -0.261 3.156 1 75.81 84 ILE A C 1
ATOM 633 O O . ILE A 1 84 ? -1.867 -0.509 2.049 1 75.81 84 ILE A O 1
ATOM 637 N N . GLN A 1 85 ? -0.959 -1.194 4.02 1 69.31 85 GLN A N 1
ATOM 638 C CA . GLN A 1 85 ? -0.939 -2.6 3.627 1 69.31 85 GLN A CA 1
ATOM 639 C C . GLN A 1 85 ? -2.344 -3.105 3.312 1 69.31 85 GLN A C 1
ATOM 641 O O . GLN A 1 85 ? -2.516 -4.012 2.498 1 69.31 85 GLN A O 1
ATOM 646 N N . GLY A 1 86 ? -3.279 -2.375 3.812 1 66.69 86 GLY A N 1
ATOM 647 C CA . GLY A 1 86 ? -4.652 -2.824 3.666 1 66.69 86 GLY A CA 1
ATOM 648 C C . GLY A 1 86 ? -5.402 -2.104 2.561 1 66.69 86 GLY A C 1
ATOM 649 O O . GLY A 1 86 ? -6.586 -2.367 2.33 1 66.69 86 GLY A O 1
ATOM 650 N N . MET A 1 87 ? -4.77 -1.255 1.756 1 69.38 87 MET A N 1
ATOM 651 C CA . MET A 1 87 ? -5.512 -0.399 0.833 1 69.38 87 MET A CA 1
ATOM 652 C C . MET A 1 87 ? -5.629 -1.053 -0.54 1 69.38 87 MET A C 1
ATOM 654 O O . MET A 1 87 ? -6.539 -0.735 -1.309 1 69.38 87 MET A O 1
ATOM 658 N N . HIS A 1 88 ? -4.691 -2.023 -0.812 1 75.88 88 HIS A N 1
ATOM 659 C CA . HIS A 1 88 ? -4.746 -2.68 -2.113 1 75.88 88 HIS A CA 1
ATOM 660 C C . HIS A 1 88 ? -5.52 -3.99 -2.037 1 75.88 88 HIS A C 1
ATOM 662 O O . HIS A 1 88 ? -5.375 -4.746 -1.075 1 75.88 88 HIS A O 1
ATOM 668 N N . GLY A 1 89 ? -6.492 -3.979 -3.041 1 82.44 89 GLY A N 1
ATOM 669 C CA . GLY A 1 89 ? -7.066 -5.301 -3.223 1 82.44 89 GLY A CA 1
ATOM 670 C C . GLY A 1 89 ? -6.129 -6.266 -3.932 1 82.44 89 GLY A C 1
ATOM 671 O O . GLY A 1 89 ? -5.383 -5.867 -4.824 1 82.44 89 GLY A O 1
ATOM 672 N N . LEU A 1 90 ? -6.148 -7.555 -3.387 1 89.25 90 LEU A N 1
ATOM 673 C CA . LEU A 1 90 ? -5.32 -8.594 -3.994 1 89.25 90 LEU A CA 1
ATOM 674 C C . LEU A 1 90 ? -6.152 -9.82 -4.344 1 89.25 90 LEU A C 1
ATOM 676 O O . LEU A 1 90 ? -6.988 -10.258 -3.549 1 89.25 90 LEU A O 1
ATOM 680 N N . ARG A 1 91 ? -6.074 -10.18 -5.613 1 93.25 91 ARG A N 1
ATOM 681 C CA . ARG A 1 91 ? -6.566 -11.477 -6.051 1 93.25 91 ARG A CA 1
ATOM 682 C C . ARG A 1 91 ? -5.414 -12.445 -6.305 1 93.25 91 ARG A C 1
ATOM 684 O O . ARG A 1 91 ? -4.68 -12.305 -7.285 1 93.25 91 ARG A O 1
ATOM 691 N N . ILE A 1 92 ? -5.352 -13.453 -5.344 1 94.75 92 ILE A N 1
ATOM 692 C CA . ILE A 1 92 ? -4.18 -14.328 -5.379 1 94.75 92 ILE A CA 1
ATOM 693 C C . ILE A 1 92 ? -4.574 -15.703 -5.906 1 94.75 92 ILE A C 1
ATOM 695 O O . ILE A 1 92 ? -5.566 -16.281 -5.461 1 94.75 92 ILE A O 1
ATOM 699 N N . PHE A 1 93 ? -3.904 -16.141 -6.914 1 95.62 93 PHE A N 1
ATOM 700 C CA . PHE A 1 93 ? -4.023 -17.5 -7.43 1 95.62 93 PHE A CA 1
ATOM 701 C C . PHE A 1 93 ? -2.707 -18.25 -7.277 1 95.62 93 PHE A C 1
ATOM 703 O O . PHE A 1 93 ? -1.706 -17.891 -7.902 1 95.62 93 PHE A O 1
ATOM 710 N N . THR A 1 94 ? -2.861 -19.188 -6.402 1 95.44 94 THR A N 1
ATOM 711 C CA . THR A 1 94 ? -1.646 -19.969 -6.156 1 95.44 94 THR A CA 1
ATOM 712 C C . THR A 1 94 ? -1.764 -21.359 -6.746 1 95.44 94 THR A C 1
ATOM 714 O O . THR A 1 94 ? -2.871 -21.875 -6.934 1 95.44 94 THR A O 1
ATOM 717 N N . GLY A 1 95 ? -0.49 -21.906 -7.129 1 92.31 95 GLY A N 1
ATOM 718 C CA . GLY A 1 95 ? -0.439 -23.266 -7.648 1 92.31 95 GLY A CA 1
ATOM 719 C C . GLY A 1 95 ? 0.917 -23.922 -7.465 1 92.31 95 GLY A C 1
ATOM 720 O O . GLY A 1 95 ? 1.895 -23.266 -7.121 1 92.31 95 GLY A O 1
ATOM 721 N N . VAL A 1 96 ? 0.9 -25.25 -7.48 1 91.25 96 VAL A N 1
ATOM 722 C CA . VAL A 1 96 ? 2.135 -26.031 -7.461 1 91.25 96 VAL A CA 1
ATOM 723 C C . VAL A 1 96 ? 2.525 -26.406 -8.891 1 91.25 96 VAL A C 1
ATOM 725 O O . VAL A 1 96 ? 1.678 -26.812 -9.688 1 91.25 96 VAL A O 1
ATOM 728 N N . PRO A 1 97 ? 3.816 -25.938 -9.203 1 87.19 97 PRO A N 1
ATOM 729 C CA . PRO A 1 97 ? 4.242 -26.281 -10.562 1 87.19 97 PRO A CA 1
ATOM 730 C C . PRO A 1 97 ? 4.07 -27.766 -10.875 1 87.19 97 PRO A C 1
ATOM 732 O O . PRO A 1 97 ? 4.16 -28.594 -9.977 1 87.19 97 PRO A O 1
ATOM 735 N N . ASP A 1 98 ? 3.111 -28.062 -11.805 1 71.69 98 ASP A N 1
ATOM 736 C CA . ASP A 1 98 ? 2.943 -29.438 -12.219 1 71.69 98 ASP A CA 1
ATOM 737 C C . ASP A 1 98 ? 4.293 -30.109 -12.492 1 71.69 98 ASP A C 1
ATOM 739 O O . ASP A 1 98 ? 5.156 -29.516 -13.148 1 71.69 98 ASP A O 1
ATOM 743 N N . GLN A 1 99 ? 4.863 -30.75 -11.461 1 50.16 99 GLN A N 1
ATOM 744 C CA . GLN A 1 99 ? 5.918 -31.656 -11.914 1 50.16 99 GLN A CA 1
ATOM 745 C C . GLN A 1 99 ? 5.449 -32.5 -13.094 1 50.16 99 GLN A C 1
ATOM 747 O O . GLN A 1 99 ? 4.262 -32.812 -13.219 1 50.16 99 GLN A O 1
ATOM 752 N N . MET B 1 1 ? -27.203 17.5 -56.438 1 27.94 1 MET B N 1
ATOM 753 C CA . MET B 1 1 ? -26.688 16.328 -55.719 1 27.94 1 MET B CA 1
ATOM 754 C C . MET B 1 1 ? -26.156 16.734 -54.344 1 27.94 1 MET B C 1
ATOM 756 O O . MET B 1 1 ? -25.609 17.812 -54.156 1 27.94 1 MET B O 1
ATOM 760 N N . SER B 1 2 ? -26.703 15.984 -53.25 1 27.42 2 SER B N 1
ATOM 761 C CA . SER B 1 2 ? -26.781 16.016 -51.812 1 27.42 2 SER B CA 1
ATOM 762 C C . SER B 1 2 ? -25.406 15.883 -51.156 1 27.42 2 SER B C 1
ATOM 764 O O . SER B 1 2 ? -24.625 14.992 -51.531 1 27.42 2 SER B O 1
ATOM 766 N N . THR B 1 3 ? -24.766 17.031 -50.75 1 31.36 3 THR B N 1
ATOM 767 C CA . THR B 1 3 ? -23.516 17.406 -50.094 1 31.36 3 THR B CA 1
ATOM 768 C C . THR B 1 3 ? -23.422 16.766 -48.719 1 31.36 3 THR B C 1
ATOM 770 O O . THR B 1 3 ? -24.203 17.109 -47.812 1 31.36 3 THR B O 1
ATOM 773 N N . SER B 1 4 ? -23.344 15.297 -48.688 1 29.61 4 SER B N 1
ATOM 774 C CA . SER B 1 4 ? -23.344 14.484 -47.5 1 29.61 4 SER B CA 1
ATOM 775 C C . SER B 1 4 ? -22.172 14.852 -46.594 1 29.61 4 SER B C 1
ATOM 777 O O . SER B 1 4 ? -21.016 14.898 -47.031 1 29.61 4 SER B O 1
ATOM 779 N N . CYS B 1 5 ? -22.375 15.859 -45.719 1 32.03 5 CYS B N 1
ATOM 780 C CA . CYS B 1 5 ? -21.469 16.391 -44.688 1 32.03 5 CYS B CA 1
ATOM 781 C C . CYS B 1 5 ? -21.016 15.297 -43.75 1 32.03 5 CYS B C 1
ATOM 783 O O . CYS B 1 5 ? -21.828 14.734 -43 1 32.03 5 CYS B O 1
ATOM 785 N N . THR B 1 6 ? -20.391 14.234 -44.219 1 29.12 6 THR B N 1
ATOM 786 C CA . THR B 1 6 ? -20 13.133 -43.344 1 29.12 6 THR B CA 1
ATOM 787 C C . THR B 1 6 ? -19.078 13.633 -42.219 1 29.12 6 THR B C 1
ATOM 789 O O . THR B 1 6 ? -17.969 14.109 -42.5 1 29.12 6 THR B O 1
ATOM 792 N N . CYS B 1 7 ? -19.656 14.453 -41.25 1 29.45 7 CYS B N 1
ATOM 793 C CA . CYS B 1 7 ? -18.906 14.898 -40.094 1 29.45 7 CYS B CA 1
ATOM 794 C C . CYS B 1 7 ? -18.25 13.719 -39.375 1 29.45 7 CYS B C 1
ATOM 796 O O . CYS B 1 7 ? -18.938 12.797 -38.938 1 29.45 7 CYS B O 1
ATOM 798 N N . ILE B 1 8 ? -17.328 13.031 -39.938 1 37.19 8 ILE B N 1
ATOM 799 C CA . ILE B 1 8 ? -16.641 11.922 -39.281 1 37.19 8 ILE B CA 1
ATOM 800 C C . ILE B 1 8 ? -16.141 12.359 -37.906 1 37.19 8 ILE B C 1
ATOM 802 O O . ILE B 1 8 ? -15.273 13.227 -37.781 1 37.19 8 ILE B O 1
ATOM 806 N N . GLY B 1 9 ? -17.016 12.828 -37.031 1 33.84 9 GLY B N 1
ATOM 807 C CA . GLY B 1 9 ? -16.578 13.133 -35.656 1 33.84 9 GLY B CA 1
ATOM 808 C C . GLY B 1 9 ? -15.648 12.094 -35.094 1 33.84 9 GLY B C 1
ATOM 809 O O . GLY B 1 9 ? -16.031 10.93 -34.938 1 33.84 9 GLY B O 1
ATOM 810 N N . CYS B 1 10 ? -14.469 12.016 -35.625 1 34.66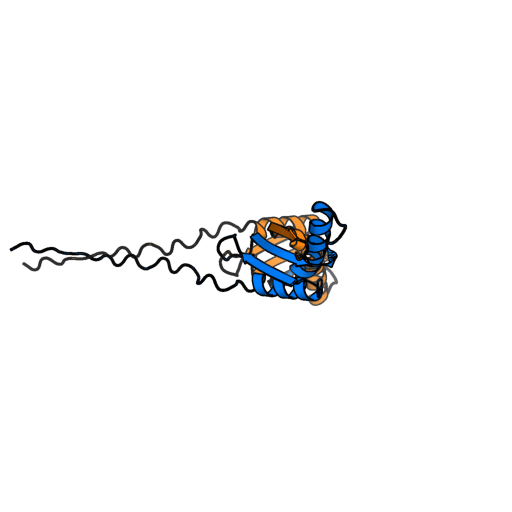 10 CYS B N 1
ATOM 811 C CA . CYS B 1 10 ? -13.484 11.086 -35.094 1 34.66 10 CYS B CA 1
ATOM 812 C C . CYS B 1 10 ? -13.477 11.109 -33.594 1 34.66 10 CYS B C 1
ATOM 814 O O . CYS B 1 10 ? -13.359 12.172 -32.969 1 34.66 10 CYS B O 1
ATOM 816 N N . ILE B 1 11 ? -14.461 10.383 -32.875 1 38.22 11 ILE B N 1
ATOM 817 C CA . ILE B 1 11 ? -14.453 10.078 -31.469 1 38.22 11 ILE B CA 1
ATOM 818 C C . ILE B 1 11 ? -13.008 9.914 -30.984 1 38.22 11 ILE B C 1
ATOM 820 O O . ILE B 1 11 ? -12.211 9.227 -31.625 1 38.22 11 ILE B O 1
ATOM 824 N N . SER B 1 12 ? -12.383 11.031 -30.562 1 35.59 12 SER B N 1
ATOM 825 C CA . SER B 1 12 ? -11.102 11 -29.859 1 35.59 12 SER B CA 1
ATOM 826 C C . SER B 1 12 ? -10.953 9.727 -29.031 1 35.59 12 SER B C 1
ATOM 828 O O . SER B 1 12 ? -11.898 9.289 -28.375 1 35.59 12 SER B O 1
ATOM 830 N N . PRO B 1 13 ? -10.258 8.719 -29.625 1 36.91 13 PRO B N 1
ATOM 831 C CA . PRO B 1 13 ? -9.953 7.516 -28.859 1 36.91 13 PRO B CA 1
ATOM 832 C C . PRO B 1 13 ? -9.719 7.805 -27.375 1 36.91 13 PRO B C 1
ATOM 834 O O . PRO B 1 13 ? -9.32 8.914 -27.016 1 36.91 13 PRO B O 1
ATOM 837 N N . LEU B 1 14 ? -10.742 7.477 -26.5 1 38.91 14 LEU B N 1
ATOM 838 C CA . LEU B 1 14 ? -10.555 7.262 -25.062 1 38.91 14 LEU B CA 1
ATOM 839 C C . LEU B 1 14 ? -9.094 6.977 -24.75 1 38.91 14 LEU B C 1
ATOM 841 O O . LEU B 1 14 ? -8.516 6.02 -25.266 1 38.91 14 LEU B O 1
ATOM 845 N N . GLN B 1 15 ? -8.203 7.953 -24.797 1 35.25 15 GLN B N 1
ATOM 846 C CA . GLN B 1 15 ? -6.844 7.883 -24.266 1 35.25 15 GLN B CA 1
ATOM 847 C C . GLN B 1 15 ? -6.777 6.965 -23.047 1 35.25 15 GLN B C 1
ATOM 849 O O . GLN B 1 15 ? -7.223 7.332 -21.953 1 35.25 15 GLN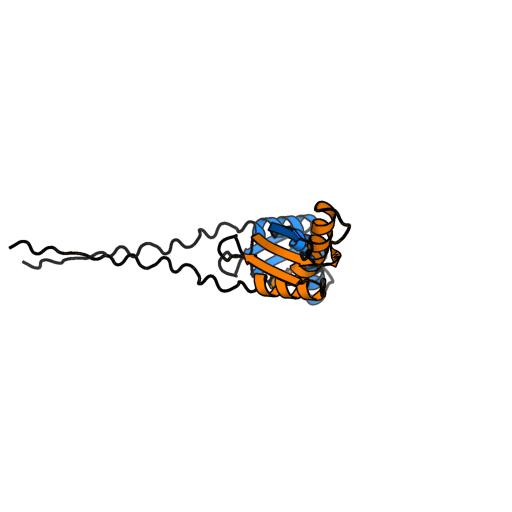 B O 1
ATOM 854 N N . ARG B 1 16 ? -7.441 5.965 -23.141 1 38.16 16 ARG B N 1
ATOM 855 C CA . ARG B 1 16 ? -7.133 5.004 -22.094 1 38.16 16 ARG B CA 1
ATOM 856 C C . ARG B 1 16 ? -5.68 5.133 -21.641 1 38.16 16 ARG B C 1
ATOM 858 O O . ARG B 1 16 ? -4.777 5.254 -22.469 1 38.16 16 ARG B O 1
ATOM 865 N N . CYS B 1 17 ? -5.395 5.785 -20.609 1 42.5 17 CYS B N 1
ATOM 866 C CA . CYS B 1 17 ? -4.086 5.719 -19.984 1 42.5 17 CYS B CA 1
ATOM 867 C C . CYS B 1 17 ? -3.367 4.426 -20.344 1 42.5 17 CYS B C 1
ATOM 869 O O . CYS B 1 17 ? -3.973 3.352 -20.344 1 42.5 17 CYS B O 1
ATOM 871 N N . LEU B 1 18 ? -2.594 4.281 -21.484 1 41.81 18 LEU B N 1
ATOM 872 C CA . LEU B 1 18 ? -1.676 3.199 -21.812 1 41.81 18 LEU B CA 1
ATOM 873 C C . LEU B 1 18 ? -1.418 2.314 -20.594 1 41.81 18 LEU B C 1
ATOM 875 O O . LEU B 1 18 ? -1.169 2.816 -19.5 1 41.81 18 LEU B O 1
ATOM 879 N N . SER B 1 19 ? -2.02 1.209 -20.484 1 46.03 19 SER B N 1
ATOM 880 C CA . SER B 1 19 ? -1.966 0.093 -19.547 1 46.03 19 SER B CA 1
ATOM 881 C C . SER B 1 19 ? -0.541 -0.151 -19.047 1 46.03 19 SER B C 1
ATOM 883 O O . SER B 1 19 ? 0.247 -0.813 -19.734 1 46.03 19 SER B O 1
ATOM 885 N N . THR B 1 20 ? 0.348 0.755 -19.328 1 48.66 20 THR B N 1
ATOM 886 C CA . THR B 1 20 ? 1.695 0.436 -18.859 1 48.66 20 THR B CA 1
ATOM 887 C C . THR B 1 20 ? 1.658 -0.209 -17.484 1 48.66 20 THR B C 1
ATOM 889 O O . THR B 1 20 ? 0.778 0.094 -16.672 1 48.66 20 THR B O 1
ATOM 892 N N . GLN B 1 21 ? 2.205 -1.369 -17.656 1 55.22 21 GLN B N 1
ATOM 893 C CA . GLN B 1 21 ? 2.461 -1.999 -16.359 1 55.22 21 GLN B CA 1
ATOM 894 C C . GLN B 1 21 ? 2.645 -0.954 -15.266 1 55.22 21 GLN B C 1
ATOM 896 O O . GLN B 1 21 ? 3.537 -0.109 -15.352 1 55.22 21 GLN B O 1
ATOM 901 N N . THR B 1 22 ? 1.673 -0.819 -14.539 1 63.19 22 THR B N 1
ATOM 902 C CA . THR B 1 22 ? 1.709 0.184 -13.477 1 63.19 22 THR B CA 1
ATOM 903 C C . THR B 1 22 ? 2.902 -0.046 -12.555 1 63.19 22 THR B C 1
ATOM 905 O O . THR B 1 22 ? 3.424 -1.161 -12.469 1 63.19 22 THR B O 1
ATOM 908 N N . ASP B 1 23 ? 3.709 0.857 -12.211 1 72.25 23 ASP B N 1
ATOM 909 C CA . ASP B 1 23 ? 4.836 0.79 -11.281 1 72.25 23 ASP B CA 1
ATOM 910 C C . ASP B 1 23 ? 4.535 -0.162 -10.125 1 72.25 23 ASP B C 1
ATOM 912 O O . ASP B 1 23 ? 5.414 -0.901 -9.68 1 72.25 23 ASP B O 1
ATOM 916 N N . GLY B 1 24 ? 3.207 -0.365 -9.984 1 80.12 24 GLY B N 1
ATOM 917 C CA . GLY B 1 24 ? 2.82 -1.264 -8.914 1 80.12 24 GLY B CA 1
ATOM 918 C C . GLY B 1 24 ? 2.955 -2.729 -9.281 1 80.12 24 GLY B C 1
ATOM 919 O O . GLY B 1 24 ? 3.398 -3.541 -8.461 1 80.12 24 GLY B O 1
ATOM 920 N N . GLU B 1 25 ? 2.701 -3.033 -10.516 1 85.81 25 GLU B N 1
ATOM 921 C CA . GLU B 1 25 ? 2.822 -4.414 -10.977 1 85.81 25 GLU B CA 1
ATOM 922 C C . GLU B 1 25 ? 4.266 -4.898 -10.898 1 85.81 25 GLU B C 1
ATOM 924 O O . GLU B 1 25 ? 4.535 -6.008 -10.445 1 85.81 25 GLU B O 1
ATOM 929 N N . VAL B 1 26 ? 5.105 -4.027 -11.312 1 85.38 26 VAL B N 1
ATOM 930 C CA . VAL B 1 26 ? 6.523 -4.363 -11.359 1 85.38 26 VAL B CA 1
ATOM 931 C C . VAL B 1 26 ? 7.059 -4.539 -9.938 1 85.38 26 VAL B C 1
ATOM 933 O O . VAL B 1 26 ? 7.805 -5.48 -9.664 1 85.38 26 VAL B O 1
ATOM 936 N N . ARG B 1 27 ? 6.633 -3.711 -9.086 1 86.19 27 ARG B N 1
ATOM 937 C CA . ARG B 1 27 ? 7.094 -3.77 -7.703 1 86.19 27 ARG B CA 1
ATOM 938 C C . ARG B 1 27 ? 6.621 -5.051 -7.023 1 86.19 27 ARG B C 1
ATOM 940 O O . ARG B 1 27 ? 7.41 -5.742 -6.379 1 86.19 27 ARG B O 1
ATOM 947 N N . ILE B 1 28 ? 5.363 -5.352 -7.273 1 89.12 28 ILE B N 1
ATOM 948 C CA . ILE B 1 28 ? 4.793 -6.543 -6.656 1 89.12 28 ILE B CA 1
ATOM 949 C C . ILE B 1 28 ? 5.488 -7.789 -7.199 1 89.12 28 ILE B C 1
ATOM 951 O O . ILE B 1 28 ? 5.812 -8.711 -6.441 1 89.12 28 ILE B O 1
ATOM 955 N N . ALA B 1 29 ? 5.711 -7.773 -8.453 1 91.12 29 ALA B N 1
ATOM 956 C CA . ALA B 1 29 ? 6.391 -8.906 -9.078 1 91.12 29 ALA B CA 1
ATOM 957 C C . ALA B 1 29 ? 7.785 -9.102 -8.492 1 91.12 29 ALA B C 1
ATOM 959 O O . ALA B 1 29 ? 8.195 -10.227 -8.195 1 91.12 29 ALA B O 1
ATOM 960 N N . ASN B 1 30 ? 8.492 -8.016 -8.25 1 90.69 30 ASN B N 1
ATOM 961 C CA . ASN B 1 30 ? 9.844 -8.078 -7.699 1 90.69 30 ASN B CA 1
ATOM 962 C C . ASN B 1 30 ? 9.844 -8.609 -6.273 1 90.69 30 ASN B C 1
ATOM 964 O O . ASN B 1 30 ? 10.688 -9.438 -5.914 1 90.69 30 ASN B O 1
ATOM 968 N N . ILE B 1 31 ? 8.883 -8.195 -5.574 1 90.25 31 ILE B N 1
ATOM 969 C CA . ILE B 1 31 ? 8.758 -8.625 -4.184 1 90.25 31 ILE B CA 1
ATOM 970 C C . ILE B 1 31 ? 8.5 -10.125 -4.133 1 90.25 31 ILE B C 1
ATOM 972 O O . ILE B 1 31 ? 9.156 -10.852 -3.387 1 90.25 31 ILE B O 1
ATOM 976 N N . LEU B 1 32 ? 7.582 -10.609 -4.91 1 93.56 32 LEU B N 1
ATOM 977 C CA . LEU B 1 32 ? 7.215 -12.023 -4.902 1 93.56 32 LEU B CA 1
ATOM 978 C C . LEU B 1 32 ? 8.367 -12.883 -5.418 1 93.56 32 LEU B C 1
ATOM 980 O O . LEU B 1 32 ? 8.578 -13.992 -4.926 1 93.56 32 LEU B O 1
ATOM 984 N N . ARG B 1 33 ? 9.125 -12.344 -6.375 1 92.62 33 ARG B N 1
ATOM 985 C CA . ARG B 1 33 ? 10.281 -13.07 -6.902 1 92.62 33 ARG B CA 1
ATOM 986 C C . ARG B 1 33 ? 11.359 -13.234 -5.832 1 92.62 33 ARG B C 1
ATOM 988 O O . ARG B 1 33 ? 12.016 -14.273 -5.77 1 92.62 33 ARG B O 1
ATOM 995 N N . GLU B 1 34 ? 11.461 -12.211 -5.035 1 92.88 34 GLU B N 1
ATOM 996 C CA . GLU B 1 34 ? 12.453 -12.25 -3.959 1 92.88 34 GLU B CA 1
ATOM 997 C C . GLU B 1 34 ? 12.008 -13.195 -2.84 1 92.88 34 GLU B C 1
ATOM 999 O O . GLU B 1 34 ? 12.82 -13.93 -2.287 1 92.88 34 GLU B O 1
ATOM 1004 N N . LYS B 1 35 ? 10.734 -13.211 -2.574 1 92.19 35 LYS B N 1
ATOM 1005 C CA . LYS B 1 35 ? 10.188 -14.023 -1.486 1 92.19 35 LYS B CA 1
ATOM 1006 C C . LYS B 1 35 ? 10.039 -15.477 -1.905 1 92.19 35 LYS B C 1
ATOM 1008 O O . LYS B 1 35 ? 10.195 -16.391 -1.084 1 92.19 35 LYS B O 1
ATOM 1013 N N . PHE B 1 36 ? 9.648 -15.609 -3.129 1 94.38 36 PHE B N 1
ATOM 1014 C CA . PHE B 1 36 ? 9.484 -16.953 -3.658 1 94.38 36 PHE B CA 1
ATOM 1015 C C . PHE B 1 36 ? 10.461 -17.219 -4.793 1 94.38 36 PHE B C 1
ATOM 1017 O O . PHE B 1 36 ? 10.078 -17.234 -5.965 1 94.38 36 PHE B O 1
ATOM 1024 N N . PRO B 1 37 ? 11.688 -17.531 -4.445 1 92.06 37 PRO B N 1
ATOM 1025 C CA . PRO B 1 37 ? 12.695 -17.75 -5.484 1 92.06 37 PRO B CA 1
ATOM 1026 C C . PRO B 1 37 ? 12.477 -19.062 -6.246 1 92.06 37 PRO B C 1
ATOM 1028 O O . PRO B 1 37 ? 12.961 -19.203 -7.371 1 92.06 37 PRO B O 1
ATOM 1031 N N . SER B 1 38 ? 11.695 -19.859 -5.695 1 91.88 38 SER B N 1
ATOM 1032 C CA . SER B 1 38 ? 11.453 -21.141 -6.332 1 91.88 38 SER B CA 1
ATOM 1033 C C . SER B 1 38 ? 10.195 -21.109 -7.195 1 91.88 38 SER B C 1
ATOM 1035 O O . SER B 1 38 ? 9.75 -22.141 -7.703 1 91.88 38 SER B O 1
ATOM 1037 N N . ALA B 1 39 ? 9.711 -20.031 -7.363 1 94.06 39 ALA B N 1
ATOM 1038 C CA . ALA B 1 39 ? 8.484 -19.922 -8.156 1 94.06 39 ALA B CA 1
ATOM 1039 C C . ALA B 1 39 ? 8.766 -20.188 -9.633 1 94.06 39 ALA B C 1
ATOM 1041 O O . ALA B 1 39 ? 9.703 -19.641 -10.211 1 94.06 39 ALA B O 1
ATOM 1042 N N . SER B 1 40 ? 8.016 -21.031 -10.219 1 93.12 40 SER B N 1
ATOM 1043 C CA . SER B 1 40 ? 8.188 -21.391 -11.625 1 93.12 40 SER B CA 1
ATOM 1044 C C . SER B 1 40 ? 7.457 -20.406 -12.531 1 93.12 40 SER B C 1
ATOM 1046 O O . SER B 1 40 ? 7.848 -20.219 -13.688 1 93.12 40 SER B O 1
ATOM 1048 N N . SER B 1 41 ? 6.418 -19.875 -11.977 1 94.69 41 SER B N 1
ATOM 1049 C CA . SER B 1 41 ? 5.625 -18.906 -12.734 1 94.69 41 SER B CA 1
ATOM 1050 C C . SER B 1 41 ? 5.105 -17.797 -11.844 1 94.69 41 SER B C 1
ATOM 1052 O O . SER B 1 41 ? 4.703 -18.031 -10.703 1 94.69 41 SER B O 1
ATOM 1054 N N . LEU B 1 42 ? 5.168 -16.547 -12.391 1 95.12 42 LEU B N 1
ATOM 1055 C CA . LEU B 1 42 ? 4.672 -15.375 -11.664 1 95.12 42 LEU B CA 1
ATOM 1056 C C . LEU B 1 42 ? 4.078 -14.352 -12.617 1 95.12 42 LEU B C 1
ATOM 1058 O O . LEU B 1 42 ? 4.734 -13.938 -13.578 1 95.12 42 LEU B O 1
ATOM 1062 N N . LYS B 1 43 ? 2.812 -14.062 -12.445 1 94.62 43 LYS B N 1
ATOM 1063 C CA . LYS B 1 43 ? 2.133 -13.047 -13.242 1 94.62 43 LYS B CA 1
ATOM 1064 C C . LYS B 1 43 ? 1.345 -12.086 -12.359 1 94.62 43 LYS B C 1
ATOM 1066 O O . LYS B 1 43 ? 0.529 -12.516 -11.539 1 94.62 43 LYS B O 1
ATOM 1071 N N . VAL B 1 44 ? 1.63 -10.797 -12.508 1 93.62 44 VAL B N 1
ATOM 1072 C CA . VAL B 1 44 ? 0.916 -9.758 -11.773 1 93.62 44 VAL B CA 1
ATOM 1073 C C . VAL B 1 44 ? 0.197 -8.828 -12.75 1 93.62 44 VAL B C 1
ATOM 1075 O O . VAL B 1 44 ? 0.805 -8.328 -13.695 1 93.62 44 VAL B O 1
ATOM 1078 N N . THR B 1 45 ? -1.094 -8.641 -12.562 1 92.25 45 THR B N 1
ATOM 1079 C CA . THR B 1 45 ? -1.892 -7.793 -13.445 1 92.25 45 THR B CA 1
ATOM 1080 C C . THR B 1 45 ? -2.758 -6.832 -12.633 1 92.25 45 THR B C 1
ATOM 1082 O O . THR B 1 45 ? -3.449 -7.25 -11.703 1 92.25 45 THR B O 1
ATOM 1085 N N . ASP B 1 46 ? -2.668 -5.566 -12.992 1 85.81 46 ASP B N 1
ATOM 1086 C CA . ASP B 1 46 ? -3.564 -4.598 -12.375 1 85.81 46 ASP B CA 1
ATOM 1087 C C . ASP B 1 46 ? -4.965 -4.68 -12.977 1 85.81 46 ASP B C 1
ATOM 1089 O O . ASP B 1 46 ? -5.148 -4.426 -14.172 1 85.81 46 ASP B O 1
ATOM 1093 N N . ILE B 1 47 ? -5.887 -4.98 -12.211 1 86.69 47 ILE B N 1
ATOM 1094 C CA . ILE B 1 47 ? -7.219 -5.207 -12.766 1 86.69 47 ILE B CA 1
ATOM 1095 C C . ILE B 1 47 ? -8.148 -4.066 -12.367 1 86.69 47 ILE B C 1
ATOM 1097 O O . ILE B 1 47 ? -9.367 -4.176 -12.492 1 86.69 47 ILE B O 1
ATOM 1101 N N . SER B 1 48 ? -7.625 -3.02 -11.766 1 79.19 48 SER B N 1
ATOM 1102 C CA . SER B 1 48 ? -8.43 -1.862 -11.383 1 79.19 48 SER B CA 1
ATOM 1103 C C . SER B 1 48 ? -8.547 -0.869 -12.531 1 79.19 48 SER B C 1
ATOM 1105 O O . SER B 1 48 ? -9.344 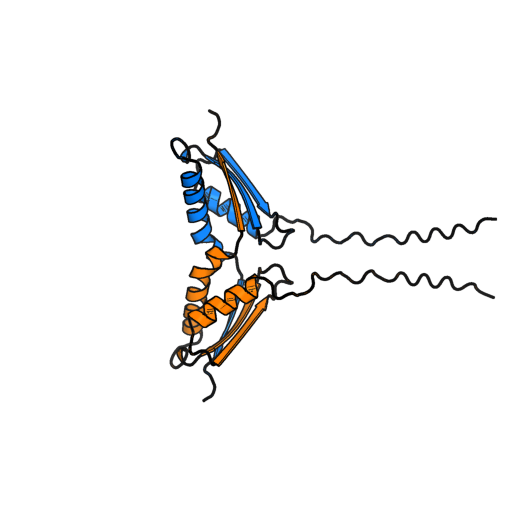0.069 -12.469 1 79.19 48 SER B O 1
ATOM 1107 N N . GLY B 1 49 ? -7.871 -1.018 -13.617 1 72.75 49 GLY B N 1
ATOM 1108 C CA . GLY B 1 49 ? -7.918 -0.077 -14.727 1 72.75 49 GLY B CA 1
ATOM 1109 C C . GLY B 1 49 ? -6.73 0.871 -14.75 1 72.75 49 GLY B C 1
ATOM 1110 O O . GLY B 1 49 ? -6.82 1.97 -15.305 1 72.75 49 GLY B O 1
ATOM 1111 N N . GLY B 1 50 ? -5.676 0.52 -14.008 1 69.5 50 GLY B N 1
ATOM 1112 C CA . GLY B 1 50 ? -4.434 1.271 -14.117 1 69.5 50 GLY B CA 1
ATOM 1113 C C . GLY B 1 50 ? -4.109 2.074 -12.867 1 69.5 50 GLY B C 1
ATOM 1114 O O . GLY B 1 50 ? -3.096 2.77 -12.82 1 69.5 50 GLY B O 1
ATOM 1115 N N . CYS B 1 51 ? -4.918 2.082 -11.852 1 67.5 51 CYS B N 1
ATOM 1116 C CA . CYS B 1 51 ? -4.688 2.91 -10.672 1 67.5 51 CYS B CA 1
ATOM 1117 C C . CYS B 1 51 ? -4.004 2.109 -9.57 1 67.5 51 CYS B C 1
ATOM 1119 O O . CYS B 1 51 ? -3.49 2.684 -8.609 1 67.5 51 CYS B O 1
ATOM 1121 N N . GLY B 1 52 ? -3.912 0.891 -9.836 1 75.94 52 GLY B N 1
ATOM 1122 C CA . GLY B 1 52 ? -3.201 0.071 -8.867 1 75.94 52 GLY B CA 1
ATOM 1123 C C . GLY B 1 52 ? -4.004 -0.204 -7.613 1 75.94 52 GLY B C 1
ATOM 1124 O O . GLY B 1 52 ? -3.439 -0.356 -6.527 1 75.94 52 GLY B O 1
ATOM 1125 N N . ALA B 1 53 ? -5.285 -0.224 -7.723 1 76.06 53 ALA B N 1
ATOM 1126 C CA . ALA B 1 53 ? -6.145 -0.47 -6.566 1 76.06 53 ALA B CA 1
ATOM 1127 C C . ALA B 1 53 ? -6.348 -1.966 -6.344 1 76.06 53 ALA B C 1
ATOM 1129 O O . ALA B 1 53 ? -6.582 -2.404 -5.215 1 76.06 53 ALA B O 1
ATOM 1130 N N . MET B 1 54 ? -6.273 -2.613 -7.367 1 84.81 54 MET B N 1
ATOM 1131 C CA . MET B 1 54 ? -6.5 -4.055 -7.312 1 84.81 54 MET B CA 1
ATOM 1132 C C . MET B 1 54 ? -5.516 -4.793 -8.219 1 84.81 54 MET B C 1
ATOM 1134 O O . MET B 1 54 ? -5.371 -4.453 -9.391 1 84.81 54 MET B O 1
ATOM 1138 N N . TYR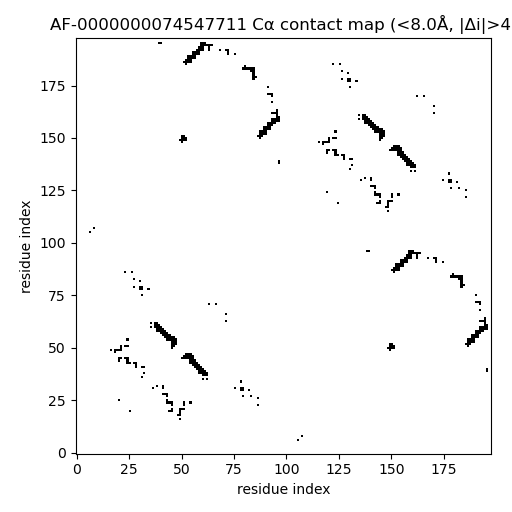 B 1 55 ? -4.875 -5.832 -7.613 1 90.19 55 TYR B N 1
ATOM 1139 C CA . TYR B 1 55 ? -3.904 -6.609 -8.375 1 90.19 55 TYR B CA 1
ATOM 1140 C C . TYR B 1 55 ? -4.281 -8.086 -8.391 1 90.19 55 TYR B C 1
ATOM 1142 O O . TYR B 1 55 ? -4.742 -8.625 -7.379 1 90.19 55 TYR B O 1
ATOM 1150 N N . GLU B 1 56 ? -4.164 -8.625 -9.555 1 93.62 56 GLU B N 1
ATOM 1151 C CA . GLU B 1 56 ? -4.32 -10.07 -9.719 1 93.62 56 GLU B CA 1
ATOM 1152 C C . GLU B 1 56 ? -2.963 -10.758 -9.859 1 93.62 56 GLU B C 1
ATOM 1154 O O . GLU B 1 56 ? -2.197 -10.445 -10.781 1 93.62 56 GLU B O 1
ATOM 1159 N N . ILE B 1 57 ? -2.736 -11.742 -8.906 1 95.06 57 ILE B N 1
ATOM 1160 C CA . ILE B 1 57 ? -1.426 -12.375 -8.852 1 95.06 57 ILE B CA 1
ATOM 1161 C C . ILE B 1 57 ? -1.571 -13.875 -9.102 1 95.06 57 ILE B C 1
ATOM 1163 O O . ILE B 1 57 ? -2.363 -14.547 -8.438 1 95.06 57 ILE B O 1
ATOM 1167 N N . HIS B 1 58 ? -0.902 -14.305 -10.133 1 96.44 58 HIS B N 1
ATOM 1168 C CA . HIS B 1 58 ? -0.763 -15.734 -10.398 1 96.44 58 HIS B CA 1
ATOM 1169 C C . HIS B 1 58 ? 0.657 -16.219 -10.109 1 96.44 58 HIS B C 1
ATOM 1171 O O . HIS B 1 58 ? 1.61 -15.758 -10.75 1 96.44 58 HIS B O 1
ATOM 1177 N N . ILE B 1 59 ? 0.721 -17.141 -9.102 1 96.12 59 ILE B N 1
ATOM 1178 C CA . ILE B 1 59 ? 2.055 -17.609 -8.734 1 96.12 59 ILE B CA 1
ATOM 1179 C C . ILE B 1 59 ? 2.045 -19.125 -8.578 1 96.12 59 ILE B C 1
ATOM 1181 O O . ILE B 1 59 ? 1.121 -19.688 -7.988 1 96.12 59 ILE B O 1
ATOM 1185 N N . GLU B 1 60 ? 3.027 -19.766 -9.242 1 95.88 60 GLU B N 1
ATOM 1186 C CA . GLU B 1 60 ? 3.287 -21.188 -9.07 1 95.88 60 GLU B CA 1
ATOM 1187 C C . GLU B 1 60 ? 4.652 -21.438 -8.43 1 95.88 60 GLU B C 1
ATOM 1189 O O . GLU B 1 60 ? 5.676 -21 -8.961 1 95.88 60 GLU B O 1
ATOM 1194 N N . SER B 1 61 ? 4.59 -22.109 -7.293 1 95.25 61 SER B N 1
ATOM 1195 C CA . SER B 1 61 ? 5.848 -22.328 -6.586 1 95.25 61 SER B CA 1
ATOM 1196 C C . SER B 1 61 ? 5.855 -23.688 -5.898 1 95.25 61 SER B C 1
ATOM 1198 O O . SER B 1 61 ? 4.805 -24.203 -5.492 1 95.25 61 SER B O 1
ATOM 1200 N N . SER B 1 62 ? 7.023 -24.266 -5.848 1 93.81 62 SER B N 1
ATOM 1201 C CA . SER B 1 62 ? 7.18 -25.547 -5.16 1 93.81 62 SER B CA 1
ATOM 1202 C C . SER B 1 62 ? 6.984 -25.391 -3.654 1 93.81 62 SER B C 1
ATOM 1204 O O . SER B 1 62 ? 6.688 -26.359 -2.959 1 93.81 62 SER B O 1
ATOM 1206 N N . GLU B 1 63 ? 7.059 -24.141 -3.242 1 92.62 63 GLU B N 1
ATOM 1207 C CA . GLU B 1 63 ? 6.887 -23.859 -1.819 1 92.62 63 GLU B CA 1
ATOM 1208 C C . GLU B 1 63 ? 5.445 -24.094 -1.379 1 92.62 63 GLU B C 1
ATOM 1210 O O . GLU B 1 63 ? 5.172 -24.25 -0.187 1 92.62 63 GLU B O 1
ATOM 1215 N N . PHE B 1 64 ? 4.598 -24.125 -2.275 1 94.94 64 PHE B N 1
ATOM 1216 C CA . PHE B 1 64 ? 3.182 -24.281 -1.97 1 94.94 64 PHE B CA 1
ATOM 1217 C C . PHE B 1 64 ? 2.826 -25.766 -1.854 1 94.94 64 PHE B C 1
ATOM 1219 O O . PHE B 1 64 ? 1.697 -26.109 -1.497 1 94.94 64 PHE B O 1
ATOM 1226 N N . GLN B 1 65 ? 3.885 -26.578 -2.135 1 93.5 65 GLN B N 1
ATOM 1227 C CA . GLN B 1 65 ? 3.627 -28.016 -2.041 1 93.5 65 GLN B CA 1
ATOM 1228 C C . GLN B 1 65 ? 3.26 -28.406 -0.615 1 93.5 65 GLN B C 1
ATOM 1230 O O . GLN B 1 65 ? 3.957 -28.047 0.336 1 93.5 65 GLN B O 1
ATOM 1235 N N . GLY B 1 66 ? 2.205 -29.203 -0.465 1 94 66 GLY B N 1
ATOM 1236 C CA . GLY B 1 66 ? 1.795 -29.656 0.852 1 94 66 GLY B CA 1
ATOM 1237 C C . GLY B 1 66 ? 0.972 -28.641 1.611 1 94 66 GLY B C 1
ATOM 1238 O O . GLY B 1 66 ? 0.551 -28.891 2.742 1 94 66 GLY B O 1
ATOM 1239 N N . LYS B 1 67 ? 0.833 -27.469 1.064 1 94.31 67 LYS B N 1
ATOM 1240 C CA . LYS B 1 67 ? 0.044 -26.438 1.725 1 94.31 67 LYS B CA 1
ATOM 1241 C C . LYS B 1 67 ? -1.346 -26.328 1.104 1 94.31 67 LYS B C 1
ATOM 1243 O O . LYS B 1 67 ? -1.523 -26.594 -0.086 1 94.31 67 LYS B O 1
ATOM 1248 N N . LYS B 1 68 ? -2.219 -25.969 1.94 1 95.38 68 LYS B N 1
ATOM 1249 C CA . LYS B 1 68 ? -3.57 -25.688 1.457 1 95.38 68 LYS B CA 1
ATOM 1250 C C . LYS B 1 68 ? -3.643 -24.328 0.765 1 95.38 68 LYS B C 1
ATOM 1252 O O . LYS B 1 68 ? -2.754 -23.5 0.935 1 95.38 68 LYS B O 1
ATOM 1257 N N . THR B 1 69 ? -4.727 -24.156 0.018 1 95.12 69 THR B N 1
ATOM 1258 C CA . THR B 1 69 ? -4.898 -22.938 -0.752 1 95.12 69 THR B CA 1
ATOM 1259 C C . THR B 1 69 ? -4.879 -21.719 0.165 1 95.12 69 THR B C 1
ATOM 1261 O O . THR B 1 69 ? -4.203 -20.719 -0.126 1 95.12 69 THR B O 1
ATOM 1264 N N . VAL B 1 70 ? -5.531 -21.766 1.289 1 96.31 70 VAL B N 1
ATOM 1265 C CA . VAL B 1 70 ? -5.648 -20.656 2.221 1 96.31 70 VAL B CA 1
ATOM 1266 C C . VAL B 1 70 ? -4.27 -20.281 2.766 1 96.31 70 VAL B C 1
ATOM 1268 O O . VAL B 1 70 ? -3.938 -19.109 2.896 1 96.31 70 VAL B O 1
ATOM 1271 N N . GLN B 1 71 ? -3.514 -21.266 3.062 1 95.75 71 GLN B N 1
ATOM 1272 C CA . GLN B 1 71 ? -2.172 -21.047 3.592 1 95.75 71 GLN B CA 1
ATOM 1273 C C . GLN B 1 71 ? -1.262 -20.422 2.539 1 95.75 71 GLN B C 1
ATOM 1275 O O . GLN B 1 71 ? -0.451 -19.547 2.852 1 95.75 71 GLN B O 1
ATOM 1280 N N . GLN B 1 72 ? -1.441 -20.922 1.287 1 95.38 72 GLN B N 1
ATOM 1281 C CA . GLN B 1 72 ? -0.684 -20.344 0.185 1 95.38 72 GLN B CA 1
ATOM 1282 C C . GLN B 1 72 ? -0.996 -18.859 0.029 1 95.38 72 GLN B C 1
ATOM 1284 O O . GLN B 1 72 ? -0.085 -18.031 -0.092 1 95.38 72 GLN B O 1
ATOM 1289 N N . HIS B 1 73 ? -2.283 -18.547 0.165 1 95.5 73 HIS B N 1
ATOM 1290 C CA . HIS B 1 73 ? -2.725 -17.156 0.07 1 95.5 73 HIS B CA 1
ATOM 1291 C C . HIS B 1 73 ? -2.166 -16.328 1.217 1 95.5 73 HIS B C 1
ATOM 1293 O O . HIS B 1 73 ? -1.756 -15.18 1.015 1 95.5 73 HIS B O 1
ATOM 1299 N N . GLN B 1 74 ? -2.121 -16.906 2.291 1 94.31 74 GLN B N 1
ATOM 1300 C CA . GLN B 1 74 ? -1.629 -16.203 3.469 1 94.31 74 GLN B CA 1
ATOM 1301 C C . GLN B 1 74 ? -0.145 -15.867 3.332 1 94.31 74 GLN B C 1
ATOM 1303 O O . GLN B 1 74 ? 0.292 -14.773 3.707 1 94.31 74 GLN B O 1
ATOM 1308 N N . LEU B 1 75 ? 0.608 -16.797 2.746 1 93.44 75 LEU B N 1
ATOM 1309 C CA . LEU B 1 75 ? 2.039 -16.578 2.543 1 93.44 75 LEU B CA 1
ATOM 1310 C C . LEU B 1 75 ? 2.287 -15.445 1.555 1 93.44 75 LEU B C 1
ATOM 1312 O O . LEU B 1 75 ? 3.129 -14.578 1.798 1 93.44 75 LEU B O 1
ATOM 1316 N N . VAL B 1 76 ? 1.533 -15.469 0.551 1 93.81 76 VAL B N 1
ATOM 1317 C CA . VAL B 1 76 ? 1.672 -14.445 -0.476 1 93.81 76 VAL B CA 1
ATOM 1318 C C . VAL B 1 76 ? 1.226 -13.094 0.08 1 93.81 76 VAL B C 1
ATOM 1320 O O . VAL B 1 76 ? 1.907 -12.078 -0.106 1 93.81 76 VAL B O 1
ATOM 1323 N N . ASN B 1 77 ? 0.134 -13.07 0.826 1 92.25 77 ASN B N 1
ATOM 1324 C CA . ASN B 1 77 ? -0.375 -11.852 1.443 1 92.25 77 ASN B CA 1
ATOM 1325 C C . ASN B 1 77 ? 0.637 -11.25 2.414 1 92.25 77 ASN B C 1
ATOM 1327 O O . ASN B 1 77 ? 0.841 -10.039 2.432 1 92.25 77 ASN B O 1
ATOM 1331 N N . GLN B 1 78 ? 1.232 -12.109 3.133 1 89.81 78 GLN B N 1
ATOM 1332 C CA . GLN B 1 78 ? 2.213 -11.641 4.105 1 89.81 78 GLN B CA 1
ATOM 1333 C C . GLN B 1 78 ? 3.428 -11.031 3.414 1 89.81 78 GLN B C 1
ATOM 1335 O O . GLN B 1 78 ? 3.939 -9.992 3.842 1 89.81 78 GLN B O 1
ATOM 1340 N N . ALA B 1 79 ? 3.828 -11.625 2.371 1 89.56 79 ALA B N 1
ATOM 1341 C CA . ALA B 1 79 ? 4.969 -11.133 1.603 1 89.56 79 ALA B CA 1
ATOM 1342 C C . ALA B 1 79 ? 4.672 -9.758 1.004 1 89.56 79 ALA B C 1
ATOM 1344 O O . ALA B 1 79 ? 5.539 -8.883 0.983 1 89.56 79 ALA B O 1
ATOM 1345 N N . LEU B 1 80 ? 3.492 -9.578 0.553 1 89.38 80 LEU B N 1
ATOM 1346 C CA . LEU B 1 80 ? 3.102 -8.344 -0.112 1 89.38 80 LEU B CA 1
ATOM 1347 C C . LEU B 1 80 ? 2.805 -7.25 0.907 1 89.38 80 LEU B C 1
ATOM 1349 O O . LEU B 1 80 ? 3.127 -6.082 0.682 1 89.38 80 LEU B O 1
ATOM 1353 N N . LYS B 1 81 ? 2.199 -7.594 2.07 1 83.5 81 LYS B N 1
ATOM 1354 C CA . LYS B 1 81 ? 1.838 -6.641 3.115 1 83.5 81 LYS B CA 1
ATOM 1355 C C . LYS B 1 81 ? 3.059 -5.859 3.592 1 83.5 81 LYS B C 1
ATOM 1357 O O . LYS B 1 81 ? 2.984 -4.648 3.801 1 83.5 81 LYS B O 1
ATOM 1362 N N . GLU B 1 82 ? 4.109 -6.492 3.674 1 77.62 82 GLU B N 1
ATOM 1363 C CA . GLU B 1 82 ? 5.34 -5.887 4.176 1 77.62 82 GLU B CA 1
ATOM 1364 C C . GLU B 1 82 ? 5.934 -4.918 3.16 1 77.62 82 GLU B C 1
ATOM 1366 O O . GLU B 1 82 ? 6.555 -3.922 3.535 1 77.62 82 GLU B O 1
ATOM 1371 N N . GLU B 1 83 ? 5.594 -5.152 1.941 1 76.19 83 GLU B N 1
ATOM 1372 C CA . GLU B 1 83 ? 6.266 -4.367 0.911 1 76.19 83 GLU B CA 1
ATOM 1373 C C . GLU B 1 83 ? 5.332 -3.309 0.33 1 76.19 83 GLU B C 1
ATOM 1375 O O . GLU B 1 83 ? 5.789 -2.311 -0.23 1 76.19 83 GLU B O 1
ATOM 1380 N N . ILE B 1 84 ? 4.125 -3.395 0.396 1 76.06 84 ILE B N 1
ATOM 1381 C CA . ILE B 1 84 ? 3.154 -2.479 -0.189 1 76.06 84 ILE B CA 1
ATOM 1382 C C . ILE B 1 84 ? 3.232 -1.125 0.514 1 76.06 84 ILE B C 1
ATOM 1384 O O . ILE B 1 84 ? 2.891 -0.094 -0.07 1 76.06 84 ILE B O 1
ATOM 1388 N N . GLN B 1 85 ? 3.826 -1.143 1.729 1 69.5 85 GLN B N 1
ATOM 1389 C CA . GLN B 1 85 ? 3.982 0.091 2.494 1 69.5 85 GLN B CA 1
ATOM 1390 C C . GLN B 1 85 ? 4.875 1.085 1.758 1 69.5 85 GLN B C 1
ATOM 1392 O O . GLN B 1 85 ? 4.723 2.299 1.916 1 69.5 85 GLN B O 1
ATOM 1397 N N . GLY B 1 86 ? 5.613 0.543 0.857 1 66.88 86 GLY B N 1
ATOM 1398 C CA . GLY B 1 86 ? 6.582 1.386 0.171 1 66.88 86 GLY B CA 1
ATOM 1399 C C . GLY B 1 86 ? 6.121 1.816 -1.21 1 66.88 86 GLY B C 1
ATOM 1400 O O . GLY B 1 86 ? 6.852 2.508 -1.924 1 66.88 86 GLY B O 1
ATOM 1401 N N . MET B 1 87 ? 4.891 1.531 -1.627 1 69.5 87 MET B N 1
ATOM 1402 C CA . MET B 1 87 ? 4.5 1.754 -3.016 1 69.5 87 MET B CA 1
ATOM 1403 C C . MET B 1 87 ? 3.875 3.133 -3.191 1 69.5 87 MET B C 1
ATOM 1405 O O . MET B 1 87 ? 3.871 3.682 -4.297 1 69.5 87 MET B O 1
ATOM 1409 N N . HIS B 1 88 ? 3.363 3.701 -2.059 1 76.19 88 HIS B N 1
ATOM 1410 C CA . HIS B 1 88 ? 2.74 5.016 -2.162 1 76.19 88 HIS B CA 1
ATOM 1411 C C . HIS B 1 88 ? 3.727 6.125 -1.805 1 76.19 88 HIS B C 1
ATOM 1413 O O . HIS B 1 88 ? 4.496 5.988 -0.852 1 76.19 88 HIS B O 1
ATOM 1419 N N . GLY B 1 89 ? 3.721 7.062 -2.834 1 82.62 89 GLY B N 1
ATOM 1420 C CA . GLY B 1 89 ? 4.402 8.281 -2.438 1 82.62 89 GLY B CA 1
ATOM 1421 C C . GLY B 1 89 ? 3.604 9.125 -1.464 1 82.62 89 GLY B C 1
ATOM 1422 O O . GLY B 1 89 ? 2.375 9.195 -1.559 1 82.62 89 GLY B O 1
ATOM 1423 N N . LEU B 1 90 ? 4.383 9.68 -0.448 1 89.31 90 LEU B N 1
ATOM 1424 C CA . LEU B 1 90 ? 3.742 10.539 0.542 1 89.31 90 LEU B CA 1
ATOM 1425 C C . LEU B 1 90 ? 4.457 11.883 0.637 1 89.31 90 LEU B C 1
ATOM 1427 O O . LEU B 1 90 ? 5.688 11.938 0.644 1 89.31 90 LEU B O 1
ATOM 1431 N N . ARG B 1 91 ? 3.68 12.93 0.452 1 93.38 91 ARG B N 1
ATOM 1432 C CA . ARG B 1 91 ? 4.129 14.281 0.793 1 93.38 91 ARG B CA 1
ATOM 1433 C C . ARG B 1 91 ? 3.48 14.758 2.086 1 93.38 91 ARG B C 1
ATOM 1435 O O . ARG B 1 91 ? 2.289 15.07 2.111 1 93.38 91 ARG B O 1
ATOM 1442 N N . ILE B 1 92 ? 4.391 14.82 3.133 1 94.88 92 ILE B N 1
ATOM 1443 C CA . ILE B 1 92 ? 3.844 15.086 4.457 1 94.88 92 ILE B CA 1
ATOM 1444 C C . ILE B 1 92 ? 4.191 16.516 4.883 1 94.88 92 ILE B C 1
ATOM 1446 O O . ILE B 1 92 ? 5.344 16.938 4.766 1 94.88 92 ILE B O 1
ATOM 1450 N N . PHE B 1 93 ? 3.207 17.266 5.223 1 95.75 93 PHE B N 1
ATOM 1451 C CA . PHE B 1 93 ? 3.367 18.578 5.82 1 95.75 93 PHE B CA 1
ATOM 1452 C C . PHE B 1 93 ? 2.811 18.609 7.238 1 95.75 93 PHE B C 1
ATOM 1454 O O . PHE B 1 93 ? 1.604 18.453 7.438 1 95.75 93 PHE B O 1
ATOM 1461 N N . THR B 1 94 ? 3.783 18.734 8.078 1 95.62 94 THR B N 1
ATOM 1462 C CA . THR B 1 94 ? 3.365 18.734 9.477 1 95.62 94 THR B CA 1
ATOM 1463 C C . THR B 1 94 ? 3.492 20.141 10.078 1 95.62 94 THR B C 1
ATOM 1465 O O . THR B 1 94 ? 4.281 20.953 9.602 1 95.62 94 THR B O 1
ATOM 1468 N N . GLY B 1 95 ? 2.551 20.375 11.141 1 92.44 95 GLY B N 1
ATOM 1469 C CA . GLY B 1 95 ? 2.6 21.641 11.852 1 92.44 95 GLY B CA 1
ATOM 1470 C C . GLY B 1 95 ? 2.006 21.562 13.25 1 92.44 95 GLY B C 1
ATOM 1471 O O . GLY B 1 95 ? 1.359 20.578 13.594 1 92.44 95 GLY B O 1
ATOM 1472 N N . VAL B 1 96 ? 2.408 22.484 14.078 1 91.5 96 VAL B N 1
ATOM 1473 C CA . VAL B 1 96 ? 1.825 22.641 15.406 1 91.5 96 VAL B CA 1
ATOM 1474 C C . VAL B 1 96 ? 0.732 23.703 15.375 1 91.5 96 VAL B C 1
ATOM 1476 O O . VAL B 1 96 ? 0.907 24.766 14.766 1 91.5 96 VAL B O 1
ATOM 1479 N N . PRO B 1 97 ? -0.492 23.188 15.812 1 87.38 97 PRO B N 1
ATOM 1480 C CA . PRO B 1 97 ? -1.572 24.172 15.805 1 87.38 97 PRO B CA 1
ATOM 1481 C C . PRO B 1 97 ? -1.193 25.469 16.531 1 87.38 97 PRO B C 1
ATOM 1483 O O . PRO B 1 97 ? -0.389 25.438 17.469 1 87.38 97 PRO B O 1
ATOM 1486 N N . ASP B 1 98 ? -1.081 26.562 15.727 1 71.94 98 ASP B N 1
ATOM 1487 C CA . ASP B 1 98 ? -0.806 27.859 16.344 1 71.94 98 ASP B CA 1
ATOM 1488 C C . ASP B 1 98 ? -1.672 28.078 17.594 1 71.94 98 ASP B C 1
ATOM 1490 O O . ASP B 1 98 ? -2.875 27.812 17.562 1 71.94 98 ASP B O 1
ATOM 1494 N N . GLN B 1 99 ? -1.154 27.688 18.781 1 50.12 99 GLN B N 1
ATOM 1495 C CA . GLN B 1 99 ? -1.871 28.281 19.906 1 50.12 99 GLN B CA 1
ATOM 1496 C C . GLN B 1 99 ? -2.109 29.766 19.703 1 50.12 99 GLN B C 1
ATOM 1498 O O . GLN B 1 99 ? -1.312 30.438 19.047 1 50.12 99 GLN B O 1
#

Organism: Oryzias latipes (NCBI:txid8090)

Nearest PDB structures (foldseek):
  2ncl-assembly1_A  TM=7.592E-01  e=2.302E-08  Homo sapiens
  2mma-assembly1_B  TM=8.581E-01  e=3.695E-04  Arabidopsis thaliana
  3o2e-assembly1_A  TM=8.615E-01  e=2.916E-03  Babesia bovis T2Bo
  5y4b-assembly1_A  TM=7.891E-01  e=1.465E-02  Saccharomyces cerevisiae S288C
  3gz7-assembly1_B  TM=4.552E-01  e=6.329E+00  Bordetella bronchiseptica

InterPro domains:
  IPR002634 BolA protein [PF01722] (49-98)
  IPR036065 BolA-like superfamily [G3DSA:3.30.300.90] (19-99)
  IPR036065 BolA-like superfamily [SSF82657] (18-99)
  IPR052275 Mitochondrial Fe-S cluster assembly factor [PTHR46188] (11-99)